Protein AF-A0AAW2HQN9-F1 (afdb_monomer_lite)

Foldseek 3Di:
DDDDDPLPVVVVVPPDDDDDDDDDDDDDDDDDDDDDDDDDDDDDDDDDDDDDDDDDPDPPDPPPDPPPPDDPPPPDLVVLVVLQPQDADPQVVLLVVLVVLLVCVLVVNLVQLLDLVNLLVLLSLLSHLNHDLSSLLSSLVSLCSVVSHPDDDPVSVVSSLVSCLVSLVLLSLLSSLQSLQQDPVPPPDPDDDDDDLPDRDGHQLVPRDPSSLSSLLSSLVSLLVSVVVDVSSLVSNLVSCVSNVCLVVLLSQCVCCPPRVSSNLSSLSSLLCCLVPPVVSLVSSCSSQVPNADPVGDRCLLCQCQPPDPSSVLSSLSNVLSSCVSPVVCLQVCCVPCVVSLVVQCPDPDPSSVVSSVSSNVSSVVSVVVPD

Secondary structure (DSSP, 8-state):
------GGGSGGGGS--------------------------------------------TTS-SS-----------HHHHHHTT------HHHHHHHHHHHHHHHHTT--HHHH-HHHHHHHHGGGG-TTS-HHHHHHHHHHHHGGGTSS---HHHHHHHHHHHHHTTHHHHHHHHHHHHTB-GGGGG--S-----TT---BPPGGG--HHHHHHHHHHHHHHHHHHHH-HHHHHHHHHHHHHTT-HHHHHHHHGGGGT-HHHHHHHHHHHHHHHHH-GGGHHHHHHHHHT-B-TT--BHHHHHHT-SSHHHHHHHHHHHHHHHHH-TTHHHHHHHHHHHHHHHHTT-S-HHHHHHHHHHHHHHHHHHHS--

Radius of gyration: 26.68 Å; chains: 1; bounding box: 64×63×99 Å

Organism: NCBI:txid328185

Structure (mmCIF, N/CA/C/O backbone):
data_AF-A0AAW2HQN9-F1
#
_entry.id   AF-A0AAW2HQN9-F1
#
loop_
_atom_site.group_PDB
_atom_site.id
_atom_site.type_symbol
_atom_site.label_atom_id
_atom_site.label_alt_id
_atom_site.label_comp_id
_atom_site.label_asym_id
_atom_site.label_entity_id
_atom_site.label_seq_id
_atom_site.pdbx_PDB_ins_code
_atom_site.Cartn_x
_atom_site.Cartn_y
_atom_site.Cartn_z
_atom_site.occupancy
_atom_site.B_iso_or_equiv
_atom_site.auth_seq_id
_atom_site.auth_comp_id
_atom_site.auth_asym_id
_atom_site.auth_atom_id
_atom_site.pdbx_PDB_model_num
ATOM 1 N N . MET A 1 1 ? 6.309 -18.865 14.197 1.00 28.38 1 MET A N 1
ATOM 2 C CA . MET A 1 1 ? 5.553 -20.053 13.752 1.00 28.38 1 MET A CA 1
ATOM 3 C C . MET A 1 1 ? 5.051 -19.775 12.354 1.00 28.38 1 MET A C 1
ATOM 5 O O . MET A 1 1 ? 4.471 -18.718 12.125 1.00 28.38 1 MET A O 1
ATOM 9 N N . ASP A 1 2 ? 5.421 -20.677 11.457 1.00 35.09 2 ASP A N 1
ATOM 10 C CA . ASP A 1 2 ? 5.503 -20.537 10.004 1.00 35.09 2 ASP A CA 1
ATOM 11 C C . ASP A 1 2 ? 4.223 -20.033 9.334 1.00 35.09 2 ASP A C 1
ATOM 13 O O . ASP A 1 2 ? 3.119 -20.453 9.681 1.00 35.09 2 ASP A O 1
ATOM 17 N N . ARG A 1 3 ? 4.367 -19.150 8.338 1.00 28.20 3 ARG A N 1
ATOM 18 C CA . ARG A 1 3 ? 3.277 -18.805 7.419 1.00 28.20 3 ARG A CA 1
ATOM 19 C C . ARG A 1 3 ? 3.771 -18.840 5.981 1.00 28.20 3 ARG A C 1
ATOM 21 O O . ARG A 1 3 ? 4.412 -17.909 5.506 1.00 28.20 3 ARG A O 1
ATOM 28 N N . ASN A 1 4 ? 3.412 -19.938 5.322 1.00 25.36 4 ASN A N 1
ATOM 29 C CA . ASN A 1 4 ? 3.321 -20.054 3.876 1.00 25.36 4 ASN A CA 1
ATOM 30 C C . ASN A 1 4 ? 2.548 -18.852 3.319 1.00 25.36 4 ASN A C 1
ATOM 32 O O . ASN A 1 4 ? 1.383 -18.641 3.666 1.00 25.36 4 ASN A O 1
ATOM 36 N N . PHE A 1 5 ? 3.211 -18.071 2.470 1.00 32.66 5 PHE A N 1
ATOM 37 C CA . PHE A 1 5 ? 2.547 -17.153 1.559 1.00 32.66 5 PHE A CA 1
ATOM 38 C C . PHE A 1 5 ? 1.750 -17.993 0.559 1.00 32.66 5 PHE A C 1
ATOM 40 O O . PHE A 1 5 ? 2.305 -18.842 -0.135 1.00 32.66 5 PHE A O 1
ATOM 47 N N . ASP A 1 6 ? 0.438 -17.787 0.528 1.00 31.77 6 ASP A N 1
ATOM 48 C CA . ASP A 1 6 ? -0.462 -18.427 -0.423 1.00 31.77 6 ASP A CA 1
ATOM 49 C C . ASP A 1 6 ? -0.206 -17.845 -1.828 1.00 31.77 6 ASP A C 1
ATOM 51 O O . ASP A 1 6 ? -0.710 -16.781 -2.194 1.00 31.77 6 ASP A O 1
ATOM 55 N N . LEU A 1 7 ? 0.678 -18.513 -2.576 1.00 33.34 7 LEU A N 1
ATOM 56 C CA . LEU A 1 7 ? 1.149 -18.160 -3.923 1.00 33.34 7 LEU A CA 1
ATOM 57 C C . LEU A 1 7 ? 0.095 -18.397 -5.024 1.00 33.34 7 LEU A C 1
ATOM 59 O O . LEU A 1 7 ? 0.340 -18.082 -6.189 1.00 33.34 7 LEU A O 1
ATOM 63 N N . ASP A 1 8 ? -1.088 -18.921 -4.695 1.00 30.66 8 ASP A N 1
ATOM 64 C CA . ASP A 1 8 ? -2.046 -19.390 -5.707 1.00 30.66 8 ASP A CA 1
ATOM 65 C C . ASP A 1 8 ? -2.990 -18.290 -6.240 1.00 30.66 8 ASP A C 1
ATOM 67 O O . ASP A 1 8 ? -3.694 -18.470 -7.235 1.00 30.66 8 ASP A O 1
ATOM 71 N N . ALA A 1 9 ? -2.957 -17.089 -5.648 1.00 32.94 9 ALA A N 1
ATOM 72 C CA . ALA A 1 9 ? -3.734 -15.941 -6.126 1.00 32.94 9 ALA A CA 1
ATOM 73 C C . ALA A 1 9 ? -3.118 -15.249 -7.363 1.00 32.94 9 ALA A C 1
ATOM 75 O O . ALA A 1 9 ? -3.845 -14.619 -8.130 1.00 32.94 9 ALA A O 1
ATOM 76 N N . GLY A 1 10 ? -1.807 -15.396 -7.601 1.00 30.22 10 GLY A N 1
ATOM 77 C CA . GLY A 1 10 ? -1.112 -14.778 -8.742 1.00 30.22 10 GLY A CA 1
ATOM 78 C C . GLY A 1 10 ? -1.372 -15.470 -10.086 1.00 30.22 10 GLY A C 1
ATOM 79 O O . GLY A 1 10 ? -1.339 -14.831 -11.136 1.00 30.22 10 GLY A O 1
ATOM 80 N N . LYS A 1 11 ? -1.714 -16.766 -10.080 1.00 30.41 11 LYS A N 1
ATOM 81 C CA . LYS A 1 11 ? -1.909 -17.548 -11.315 1.00 30.41 11 LYS A CA 1
ATOM 82 C C . LYS A 1 11 ? -3.218 -17.262 -12.050 1.00 30.41 11 LYS A C 1
ATOM 84 O O . LYS A 1 11 ? -3.302 -17.512 -13.249 1.00 30.41 11 LYS A O 1
ATOM 89 N N . LYS A 1 12 ? -4.236 -16.708 -11.382 1.00 32.81 12 LYS A N 1
ATOM 90 C CA . LYS A 1 12 ? -5.527 -16.394 -12.026 1.00 32.81 12 LYS A CA 1
ATOM 91 C C . LYS A 1 12 ? -5.538 -15.073 -12.799 1.00 32.81 12 LYS A C 1
ATOM 93 O O . LYS A 1 12 ? -6.455 -14.861 -13.585 1.00 32.81 12 LYS A O 1
ATOM 98 N N . MET A 1 13 ? -4.511 -14.233 -12.647 1.00 37.78 13 MET A N 1
ATOM 99 C CA . MET A 1 13 ? -4.426 -12.926 -13.311 1.00 37.78 13 MET A CA 1
ATOM 100 C C . MET A 1 13 ? -3.957 -13.002 -14.780 1.00 37.78 13 MET A C 1
ATOM 102 O O . MET A 1 13 ? -4.117 -12.038 -15.516 1.00 37.78 13 MET A O 1
ATOM 106 N N . TYR A 1 14 ? -3.455 -14.156 -15.242 1.00 39.25 14 TYR A N 1
ATOM 107 C CA . TYR A 1 14 ? -2.853 -14.317 -16.579 1.00 39.25 14 TYR A CA 1
ATOM 108 C C . TYR A 1 14 ? -3.710 -15.093 -17.598 1.00 39.25 14 TYR A C 1
ATOM 110 O O . TYR A 1 14 ? -3.217 -15.483 -18.652 1.00 39.25 14 TYR A O 1
ATOM 118 N N . SER A 1 15 ? -5.004 -15.303 -17.329 1.00 29.31 15 SER A N 1
ATOM 119 C CA . SER A 1 15 ? -5.910 -16.019 -18.253 1.00 29.31 15 SER A CA 1
ATOM 120 C C . SER A 1 15 ? -6.843 -15.111 -19.070 1.00 29.31 15 SER A C 1
ATOM 122 O O . SER A 1 15 ? -7.805 -15.590 -19.663 1.00 29.31 15 SER A O 1
ATOM 124 N N . SER A 1 16 ? -6.590 -13.798 -19.116 1.00 30.45 16 SER A N 1
ATOM 125 C CA . SER A 1 16 ? -7.523 -12.823 -19.711 1.00 30.45 16 SER A CA 1
ATOM 126 C C . SER A 1 16 ? -6.842 -11.773 -20.596 1.00 30.45 16 SER A C 1
ATOM 128 O O . SER A 1 16 ? -7.129 -10.586 -20.493 1.00 30.45 16 SER A O 1
ATOM 130 N N . LEU A 1 17 ? -5.956 -12.215 -21.489 1.00 32.09 17 LEU A N 1
ATOM 131 C CA . LEU A 1 17 ? -5.540 -11.436 -22.661 1.00 32.09 17 LEU A CA 1
ATOM 132 C C . LEU A 1 17 ? -6.339 -11.934 -23.881 1.00 32.09 17 LEU A C 1
ATOM 134 O O . LEU A 1 17 ? -6.329 -13.141 -24.138 1.00 32.09 17 LEU A O 1
ATOM 138 N N . PRO A 1 18 ? -7.059 -11.070 -24.621 1.00 30.38 18 PRO A N 1
ATOM 139 C CA . PRO A 1 18 ? -7.797 -11.496 -25.803 1.00 30.38 18 PRO A CA 1
ATOM 140 C C . PRO A 1 18 ? -6.839 -11.809 -26.960 1.00 30.38 18 PRO A C 1
ATOM 142 O O . PRO A 1 18 ? -6.084 -10.955 -27.420 1.00 30.38 18 PRO A O 1
ATOM 145 N N . ALA A 1 19 ? -6.898 -13.052 -27.438 1.00 35.72 19 ALA A N 1
ATOM 146 C CA . ALA A 1 19 ? -6.311 -13.475 -28.700 1.00 35.72 19 ALA A CA 1
ATOM 147 C C . ALA A 1 19 ? -7.263 -13.099 -29.845 1.00 35.72 19 ALA A C 1
ATOM 149 O O . ALA A 1 19 ? -8.145 -13.871 -30.206 1.00 35.72 19 ALA A O 1
ATOM 150 N N . GLU A 1 20 ? -7.080 -11.918 -30.424 1.00 29.45 20 GLU A N 1
ATOM 151 C CA . GLU A 1 20 ? -7.658 -11.577 -31.722 1.00 29.45 20 GLU A CA 1
ATOM 152 C C . GLU A 1 20 ? -6.585 -10.901 -32.564 1.00 29.45 20 GLU A C 1
ATOM 154 O O . GLU A 1 20 ? -6.286 -9.733 -32.360 1.00 29.45 20 GLU A O 1
ATOM 159 N N . LEU A 1 21 ? -5.987 -11.664 -33.482 1.00 30.09 21 LEU A N 1
ATOM 160 C CA . LEU A 1 21 ? -5.491 -11.208 -34.785 1.00 30.09 21 LEU A CA 1
ATOM 161 C C . LEU A 1 21 ? -5.076 -12.448 -35.598 1.00 30.09 21 LEU A C 1
ATOM 163 O O . LEU A 1 21 ? -3.903 -12.697 -35.858 1.00 30.09 21 LEU A O 1
ATOM 167 N N . GLU A 1 22 ? -6.066 -13.235 -36.023 1.00 27.89 22 GLU A N 1
ATOM 168 C CA . GLU A 1 22 ? -5.900 -14.169 -37.138 1.00 27.89 22 GLU A CA 1
ATOM 169 C C . GLU A 1 22 ? -6.914 -13.864 -38.246 1.00 27.89 22 GLU A C 1
ATOM 171 O O . GLU A 1 22 ? -8.125 -13.979 -38.073 1.00 27.89 22 GLU A O 1
ATOM 176 N N . GLY A 1 23 ? -6.374 -13.528 -39.422 1.00 25.97 23 GLY A N 1
ATOM 177 C CA . GLY A 1 23 ? -7.015 -13.772 -40.711 1.00 25.97 23 GLY A CA 1
ATOM 178 C C . GLY A 1 23 ? -7.507 -12.542 -41.477 1.00 25.97 23 GLY A C 1
ATOM 179 O O . GLY A 1 23 ? -8.622 -12.077 -41.262 1.00 25.97 23 GLY A O 1
ATOM 180 N N . LYS A 1 24 ? -6.776 -12.164 -42.539 1.00 28.17 24 LYS A N 1
ATOM 181 C CA . LYS A 1 24 ? -7.221 -12.465 -43.918 1.00 28.17 24 LYS A CA 1
ATOM 182 C C . LYS A 1 24 ? -6.177 -12.148 -45.001 1.00 28.17 24 LYS A C 1
ATOM 184 O O . LYS A 1 24 ? -5.610 -11.068 -45.073 1.00 28.17 24 LYS A O 1
ATOM 189 N N . HIS A 1 25 ? -6.012 -13.162 -45.848 1.00 26.25 25 HIS A N 1
ATOM 190 C CA . HIS A 1 25 ? -5.397 -13.245 -47.173 1.00 26.25 25 HIS A CA 1
ATOM 191 C C . HIS A 1 25 ? -5.373 -11.993 -48.062 1.00 26.25 25 HIS A C 1
ATOM 193 O O . HIS A 1 25 ? -6.409 -11.378 -48.280 1.00 26.25 25 HIS A O 1
ATOM 199 N N . LEU A 1 26 ? -4.234 -11.827 -48.747 1.00 28.16 26 LEU A N 1
ATOM 200 C CA . LEU A 1 26 ? -4.018 -11.732 -50.209 1.00 28.16 26 LEU A CA 1
ATOM 201 C C . LEU A 1 26 ? -2.528 -12.125 -50.397 1.00 28.16 26 LEU A C 1
ATOM 203 O O . LEU A 1 26 ? -1.689 -11.632 -49.661 1.00 28.16 26 LEU A O 1
ATOM 207 N N . GLY A 1 27 ? -2.067 -13.078 -51.205 1.00 25.19 27 GLY A N 1
ATOM 208 C CA . GLY A 1 27 ? -2.573 -13.600 -52.459 1.00 25.19 27 GLY A CA 1
ATOM 209 C C . GLY A 1 27 ? -1.702 -13.078 -53.600 1.00 25.19 27 GLY A C 1
ATOM 210 O O . GLY A 1 27 ? -2.191 -12.250 -54.344 1.00 25.19 27 GLY A O 1
ATOM 211 N N . GLU A 1 28 ? -0.453 -13.542 -53.758 1.00 26.77 28 GLU A N 1
ATOM 212 C CA . GLU A 1 28 ? 0.265 -13.390 -55.033 1.00 26.77 28 GLU A CA 1
ATOM 213 C C . GLU A 1 28 ? 1.382 -14.429 -55.224 1.00 26.77 28 GLU A C 1
ATOM 215 O O . GLU A 1 28 ? 2.244 -14.652 -54.377 1.00 26.77 28 GLU A O 1
ATOM 220 N N . LYS A 1 29 ? 1.295 -15.111 -56.369 1.00 27.89 29 LYS A N 1
ATOM 221 C CA . LYS A 1 29 ? 2.264 -16.060 -56.916 1.00 27.89 29 LYS A CA 1
ATOM 222 C C . LYS A 1 29 ? 3.421 -15.277 -57.537 1.00 27.89 29 LYS A C 1
ATOM 224 O O . LYS A 1 29 ? 3.152 -14.293 -58.212 1.00 27.89 29 LYS A O 1
ATOM 229 N N . ASN A 1 30 ? 4.649 -15.796 -57.462 1.00 27.34 30 ASN A N 1
ATOM 230 C CA . ASN A 1 30 ? 5.477 -15.993 -58.657 1.00 27.34 30 ASN A CA 1
ATOM 231 C C . ASN A 1 30 ? 6.700 -16.883 -58.392 1.00 27.34 30 ASN A C 1
ATOM 233 O O . ASN A 1 30 ? 7.423 -16.731 -57.413 1.00 27.34 30 ASN A O 1
ATOM 237 N N . ASN A 1 31 ? 6.890 -17.817 -59.323 1.00 26.47 31 ASN A N 1
ATOM 238 C CA . ASN A 1 31 ? 8.025 -18.719 -59.467 1.00 26.47 31 ASN A CA 1
ATOM 239 C C . ASN A 1 31 ? 9.307 -17.963 -59.842 1.00 26.47 31 ASN A C 1
ATOM 241 O O . ASN A 1 31 ? 9.271 -17.128 -60.742 1.00 26.47 31 ASN A O 1
ATOM 245 N N . SER A 1 32 ? 10.453 -18.423 -59.341 1.00 28.97 32 SER A N 1
ATOM 246 C CA . SER A 1 32 ? 11.623 -18.688 -60.189 1.00 28.97 32 SER A CA 1
ATOM 247 C C . SER A 1 32 ? 12.605 -19.637 -59.494 1.00 28.97 32 SER A C 1
ATOM 249 O O . SER A 1 32 ? 12.680 -19.731 -58.274 1.00 28.97 32 SER A O 1
ATOM 251 N N . SER A 1 33 ? 13.270 -20.426 -60.329 1.00 25.28 33 SER A N 1
ATOM 252 C CA . SER A 1 33 ? 14.029 -21.640 -60.037 1.00 25.28 33 SER A CA 1
ATOM 253 C C . SER A 1 33 ? 15.544 -21.393 -60.123 1.00 25.28 33 SER A C 1
ATOM 255 O O . SER A 1 33 ? 15.962 -20.395 -60.707 1.00 25.28 33 SER A O 1
ATOM 257 N N . CYS A 1 34 ? 16.313 -22.409 -59.693 1.00 25.31 34 CYS A N 1
ATOM 258 C CA . CYS A 1 34 ? 17.733 -22.706 -59.982 1.00 25.31 34 CYS A CA 1
ATOM 259 C C . CYS A 1 34 ? 18.761 -22.009 -59.063 1.00 25.31 34 CYS A C 1
ATOM 261 O O . CYS A 1 34 ? 18.627 -20.836 -58.761 1.00 25.31 34 CYS A O 1
ATOM 263 N N . ASN A 1 35 ? 19.866 -22.615 -58.617 1.00 25.59 35 ASN A N 1
ATOM 264 C CA . ASN A 1 35 ? 20.449 -23.940 -58.832 1.00 25.59 35 ASN A CA 1
ATOM 265 C C . ASN A 1 35 ? 21.519 -24.205 -57.755 1.00 25.59 35 ASN A C 1
ATOM 267 O O . ASN A 1 35 ? 22.073 -23.294 -57.146 1.00 25.59 35 ASN A O 1
ATOM 271 N N . SER A 1 36 ? 21.809 -25.487 -57.575 1.00 25.48 36 SER A N 1
ATOM 272 C CA . SER A 1 36 ? 22.822 -26.102 -56.720 1.00 25.48 36 SER A CA 1
ATOM 273 C C . SER A 1 36 ? 24.267 -25.731 -57.080 1.00 25.48 36 SER A C 1
ATOM 275 O O . SER A 1 36 ? 24.590 -25.627 -58.258 1.00 25.48 36 SER A O 1
ATOM 277 N N . SER A 1 37 ? 25.171 -25.764 -56.092 1.00 28.09 37 SER A N 1
ATOM 278 C CA . SER A 1 37 ? 26.479 -26.426 -56.254 1.00 28.09 37 SER A CA 1
ATOM 279 C C . SER A 1 37 ? 27.195 -26.647 -54.921 1.00 28.09 37 SER A C 1
ATOM 281 O O . SER A 1 37 ? 27.343 -25.738 -54.109 1.00 28.09 37 SER A O 1
ATOM 283 N N . ALA A 1 38 ? 27.651 -27.885 -54.740 1.00 26.20 38 ALA A N 1
ATOM 284 C CA . ALA A 1 38 ? 28.473 -28.374 -53.648 1.00 26.20 38 ALA A CA 1
ATOM 285 C C . ALA A 1 38 ? 29.952 -27.966 -53.793 1.00 26.20 38 ALA A C 1
ATOM 287 O O . ALA A 1 38 ? 30.464 -27.851 -54.904 1.00 26.20 38 ALA A O 1
ATOM 288 N N . GLY A 1 39 ? 30.657 -27.866 -52.663 1.00 25.73 39 GLY A N 1
ATOM 289 C CA . GLY A 1 39 ? 32.113 -27.734 -52.594 1.00 25.73 39 GLY A CA 1
ATOM 290 C C . GLY A 1 39 ? 32.623 -28.115 -51.204 1.00 25.73 39 GLY A C 1
ATOM 291 O O . GLY A 1 39 ? 32.438 -27.386 -50.238 1.00 25.73 39 GLY A O 1
ATOM 292 N N . ARG A 1 40 ? 33.215 -29.305 -51.108 1.00 23.48 40 ARG A N 1
ATOM 293 C CA . ARG A 1 40 ? 33.855 -29.922 -49.933 1.00 23.48 40 ARG A CA 1
ATOM 294 C C . ARG A 1 40 ? 35.313 -29.432 -49.848 1.00 23.48 40 ARG A C 1
ATOM 296 O O . ARG A 1 40 ? 35.884 -29.229 -50.913 1.00 23.48 40 ARG A O 1
ATOM 303 N N . VAL A 1 41 ? 35.911 -29.347 -48.644 1.00 26.84 41 VAL A N 1
ATOM 304 C CA . VAL A 1 41 ? 37.277 -29.831 -48.265 1.00 26.84 41 VAL A CA 1
ATOM 305 C C . VAL A 1 41 ? 37.818 -29.166 -46.965 1.00 26.84 41 VAL A C 1
ATOM 307 O O . VAL A 1 41 ? 38.108 -27.981 -46.918 1.00 26.84 41 VAL A O 1
ATOM 310 N N . THR A 1 42 ? 37.906 -30.008 -45.921 1.00 26.50 42 THR A N 1
ATOM 311 C CA . THR A 1 42 ? 38.922 -30.235 -44.851 1.00 26.50 42 THR A CA 1
ATOM 312 C C . THR A 1 42 ? 39.589 -29.147 -43.975 1.00 26.50 42 THR A C 1
ATOM 314 O O . THR A 1 42 ? 40.256 -28.251 -44.469 1.00 26.50 42 THR A O 1
ATOM 317 N N . ASN A 1 43 ? 39.605 -29.482 -42.666 1.00 23.58 43 ASN A N 1
ATOM 318 C CA . ASN A 1 43 ? 40.663 -29.394 -41.628 1.00 23.58 43 ASN A CA 1
ATOM 319 C C . ASN A 1 43 ? 41.322 -28.048 -41.259 1.00 23.58 43 ASN A C 1
ATOM 321 O O . ASN A 1 43 ? 42.158 -27.547 -41.994 1.00 23.58 43 ASN A O 1
ATOM 325 N N . ALA A 1 44 ? 41.156 -27.621 -39.997 1.00 24.16 44 ALA A N 1
ATOM 326 C CA . ALA A 1 44 ? 42.146 -27.763 -38.908 1.00 24.16 44 ALA A CA 1
ATOM 327 C C . ALA A 1 44 ? 41.882 -26.758 -37.763 1.00 24.16 44 ALA A C 1
ATOM 329 O O . ALA A 1 44 ? 41.359 -25.668 -37.958 1.00 24.16 44 ALA A O 1
ATOM 330 N N . ARG A 1 45 ? 42.258 -27.168 -36.547 1.00 25.33 45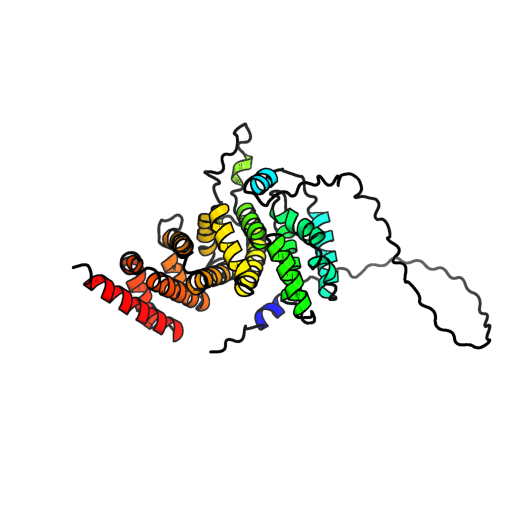 ARG A N 1
ATOM 331 C CA . ARG A 1 45 ? 42.175 -26.436 -35.272 1.00 25.33 45 ARG A CA 1
ATOM 332 C C . ARG A 1 45 ? 42.851 -25.055 -35.324 1.00 25.33 45 ARG A C 1
ATOM 334 O O . ARG A 1 45 ? 43.993 -24.974 -35.765 1.00 25.33 45 ARG A O 1
ATOM 341 N N . SER A 1 46 ? 42.241 -24.043 -34.701 1.00 25.16 46 SER A N 1
ATOM 342 C CA . SER A 1 46 ? 42.915 -23.127 -33.760 1.00 25.16 46 SER A CA 1
ATOM 343 C C . SER A 1 46 ? 41.913 -22.227 -33.039 1.00 25.16 46 SER A C 1
ATOM 345 O O . SER A 1 46 ? 40.946 -21.744 -33.617 1.00 25.16 46 SER A O 1
ATOM 347 N N . ALA A 1 47 ? 42.161 -22.041 -31.747 1.00 28.34 47 ALA A N 1
ATOM 348 C CA . ALA A 1 47 ? 41.424 -21.168 -30.854 1.00 28.34 47 ALA A CA 1
ATOM 349 C C . ALA A 1 47 ? 41.660 -19.697 -31.208 1.00 28.34 47 ALA A C 1
ATOM 351 O O . ALA A 1 47 ? 42.810 -19.271 -31.250 1.00 28.34 47 ALA A O 1
ATOM 352 N N . THR A 1 48 ? 40.603 -18.899 -31.371 1.00 25.36 48 THR A N 1
ATOM 353 C CA . THR A 1 48 ? 40.660 -17.449 -31.134 1.00 25.36 48 THR A CA 1
ATOM 354 C C . THR A 1 48 ? 39.259 -16.905 -30.836 1.00 25.36 48 THR A C 1
ATOM 356 O O . THR A 1 48 ? 38.339 -17.0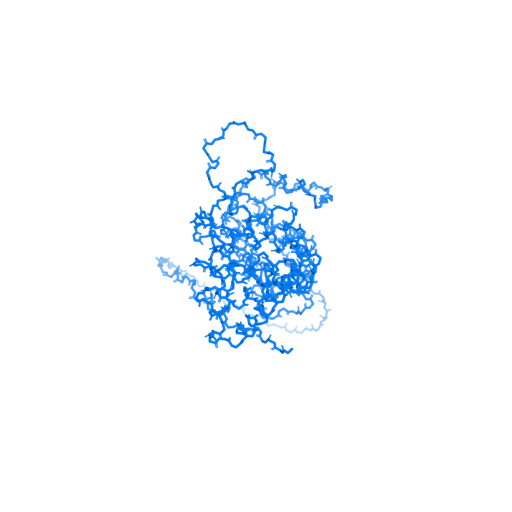37 -31.633 1.00 25.36 48 THR A O 1
ATOM 359 N N . ARG A 1 49 ? 39.131 -16.331 -29.636 1.00 27.23 49 ARG A N 1
ATOM 360 C CA . ARG A 1 49 ? 38.269 -15.214 -29.219 1.00 27.23 49 ARG A CA 1
ATOM 361 C C . ARG A 1 49 ? 37.452 -14.565 -30.362 1.00 27.23 49 ARG A C 1
ATOM 363 O O . ARG A 1 49 ? 38.021 -13.837 -31.167 1.00 27.23 49 ARG A O 1
ATOM 370 N N . CYS A 1 50 ? 36.130 -14.755 -30.361 1.00 23.59 50 CYS A N 1
ATOM 371 C CA . CYS A 1 50 ? 35.192 -13.973 -31.174 1.00 23.59 50 CYS A CA 1
ATOM 372 C C . CYS A 1 50 ? 34.330 -13.086 -30.272 1.00 23.59 50 CYS A C 1
ATOM 374 O O . CYS A 1 50 ? 33.447 -13.549 -29.556 1.00 23.59 50 CYS A O 1
ATOM 376 N N . THR A 1 51 ? 34.640 -11.797 -30.325 1.00 26.08 51 THR A N 1
ATOM 377 C CA . THR A 1 51 ? 33.777 -10.666 -29.992 1.00 26.08 51 THR A CA 1
ATOM 378 C C . THR A 1 51 ? 32.538 -10.692 -30.887 1.00 26.08 51 THR A C 1
ATOM 380 O O . THR A 1 51 ? 32.676 -10.630 -32.108 1.00 26.08 51 THR A O 1
ATOM 383 N N . VAL A 1 52 ? 31.343 -10.772 -30.301 1.00 26.73 52 VAL A N 1
ATOM 384 C CA . VAL A 1 52 ? 30.094 -10.503 -31.024 1.00 26.73 52 VAL A CA 1
ATOM 385 C C . VAL A 1 52 ? 29.773 -9.027 -30.836 1.00 26.73 52 VAL A C 1
ATOM 387 O O . VAL A 1 52 ? 29.437 -8.583 -29.741 1.00 26.73 52 VAL A O 1
ATOM 390 N N . SER A 1 53 ? 29.952 -8.274 -31.917 1.00 23.52 53 SER A N 1
ATOM 391 C CA . SER A 1 53 ? 29.475 -6.907 -32.075 1.00 23.52 53 SER A CA 1
ATOM 392 C C . SER A 1 53 ? 27.949 -6.901 -31.998 1.00 23.52 53 SER A C 1
ATOM 394 O O . SER A 1 53 ? 27.288 -7.521 -32.827 1.00 23.52 53 SER A O 1
ATOM 396 N N . CYS A 1 54 ? 27.393 -6.209 -31.006 1.00 24.61 54 CYS A N 1
ATOM 397 C CA . CYS A 1 54 ? 25.983 -5.844 -31.006 1.00 24.61 54 CYS A CA 1
ATOM 398 C C . CYS A 1 54 ? 25.848 -4.588 -31.875 1.00 24.61 54 CYS A C 1
ATOM 400 O O . CYS A 1 54 ? 26.256 -3.499 -31.473 1.00 24.61 54 CYS A O 1
ATOM 402 N N . GLU A 1 55 ? 25.375 -4.761 -33.108 1.00 23.61 55 GLU A N 1
ATOM 403 C CA . GLU A 1 55 ? 25.007 -3.654 -33.986 1.00 23.61 55 GLU A CA 1
ATOM 404 C C . GLU A 1 55 ? 23.762 -2.968 -33.418 1.00 23.61 55 GLU A C 1
ATOM 406 O O . GLU A 1 55 ? 22.644 -3.480 -33.481 1.00 23.61 55 GLU A O 1
ATOM 411 N N . THR A 1 56 ? 23.963 -1.781 -32.857 1.00 27.42 56 THR A N 1
ATOM 412 C CA . THR A 1 56 ? 22.904 -0.833 -32.535 1.00 27.42 56 THR A CA 1
ATOM 413 C C . THR A 1 56 ? 22.224 -0.386 -33.828 1.00 27.42 56 THR A C 1
ATOM 415 O O . THR A 1 56 ? 22.735 0.453 -34.569 1.00 27.42 56 THR A O 1
ATOM 418 N N . ARG A 1 57 ? 21.035 -0.931 -34.110 1.00 25.95 57 ARG A N 1
ATOM 419 C CA . ARG A 1 57 ? 20.097 -0.292 -35.039 1.00 25.95 57 ARG A CA 1
ATOM 420 C C . ARG A 1 57 ? 19.522 0.944 -34.362 1.00 25.95 57 ARG A C 1
ATOM 422 O O . ARG A 1 57 ? 18.637 0.862 -33.519 1.00 25.95 57 ARG A O 1
ATOM 429 N N . THR A 1 58 ? 20.068 2.080 -34.761 1.00 26.34 58 THR A N 1
ATOM 430 C CA . THR A 1 58 ? 19.588 3.432 -34.512 1.00 26.34 58 THR A CA 1
ATOM 431 C C . THR A 1 58 ? 18.117 3.560 -34.914 1.00 26.34 58 THR A C 1
ATOM 433 O O . THR A 1 58 ? 17.781 3.620 -36.094 1.00 26.34 58 THR A O 1
ATOM 436 N N . THR A 1 59 ? 17.224 3.637 -33.929 1.00 30.23 59 THR A N 1
ATOM 437 C CA . THR A 1 59 ? 15.925 4.296 -34.084 1.00 30.23 59 THR A CA 1
ATOM 438 C C . THR A 1 59 ? 16.173 5.800 -34.021 1.00 30.23 59 THR A C 1
ATOM 440 O O . THR A 1 59 ? 16.139 6.414 -32.957 1.00 30.23 59 THR A O 1
ATOM 443 N N . SER A 1 60 ? 16.506 6.384 -35.170 1.00 31.56 60 SER A N 1
ATOM 444 C CA . SER A 1 60 ? 16.619 7.828 -35.356 1.00 31.56 60 SER A CA 1
ATOM 445 C C . SER A 1 60 ? 15.241 8.472 -35.171 1.00 31.56 60 SER A C 1
ATOM 447 O O . SER A 1 60 ? 14.420 8.444 -36.088 1.00 31.56 60 SER A O 1
ATOM 449 N N . GLY A 1 61 ? 14.983 9.000 -33.974 1.00 29.30 61 GLY A N 1
ATOM 450 C CA . GLY A 1 61 ? 13.726 9.677 -33.636 1.00 29.30 61 GLY A CA 1
ATOM 451 C C . GLY A 1 61 ? 13.656 10.318 -32.244 1.00 29.30 61 GLY A C 1
ATOM 452 O O . GLY A 1 61 ? 12.808 11.173 -32.040 1.00 29.30 61 GLY A O 1
ATOM 453 N N . LEU A 1 62 ? 14.557 9.981 -31.309 1.00 35.72 62 LEU A N 1
ATOM 454 C CA . LEU A 1 62 ? 14.536 10.500 -29.924 1.00 35.72 62 LEU A CA 1
ATOM 455 C C . LEU A 1 62 ? 15.749 11.380 -29.545 1.00 35.72 62 LEU A C 1
ATOM 457 O O . LEU A 1 62 ? 15.863 11.833 -28.407 1.00 35.72 62 LEU A O 1
ATOM 461 N N . ASP A 1 63 ? 16.625 11.702 -30.500 1.00 30.12 63 ASP A N 1
ATOM 462 C CA . ASP A 1 63 ? 17.876 12.440 -30.255 1.00 30.12 63 ASP A CA 1
ATOM 463 C C . ASP A 1 63 ? 17.747 13.957 -30.461 1.00 30.12 63 ASP A C 1
ATOM 465 O O . ASP A 1 63 ? 18.501 14.574 -31.214 1.00 30.12 63 ASP A O 1
ATOM 469 N N . ALA A 1 64 ? 16.793 14.587 -29.776 1.00 32.06 64 ALA A N 1
ATOM 470 C CA . ALA A 1 64 ? 16.763 16.045 -29.666 1.00 32.06 64 ALA A CA 1
ATOM 471 C C . ALA A 1 64 ? 16.001 16.527 -28.422 1.00 32.06 64 ALA A C 1
ATOM 473 O O . ALA A 1 64 ? 15.027 17.256 -28.566 1.00 32.06 64 ALA A O 1
ATOM 474 N N . ASN A 1 65 ? 16.421 16.132 -27.208 1.00 29.31 65 ASN A N 1
ATOM 475 C CA . ASN A 1 65 ? 16.290 17.005 -26.017 1.00 29.31 65 ASN A CA 1
ATOM 476 C C . ASN A 1 65 ? 16.935 16.512 -24.710 1.00 29.31 65 ASN A C 1
ATOM 478 O O . ASN A 1 65 ? 16.807 17.176 -23.682 1.00 29.31 65 ASN A O 1
ATOM 482 N N . LEU A 1 66 ? 17.691 15.415 -24.706 1.00 38.50 66 LEU A N 1
ATOM 483 C CA . LEU A 1 66 ? 18.439 15.003 -23.515 1.00 38.50 66 LEU A CA 1
ATOM 484 C C . LEU A 1 66 ? 19.780 15.744 -23.430 1.00 38.50 66 LEU A C 1
ATOM 486 O O . LEU A 1 66 ? 20.852 15.168 -23.594 1.00 38.50 66 LEU A O 1
ATOM 490 N N . LYS A 1 67 ? 19.725 17.050 -23.143 1.00 26.69 67 LYS A N 1
ATOM 491 C CA . LYS A 1 67 ? 20.822 17.680 -22.404 1.00 26.69 67 LYS A CA 1
ATOM 492 C C . LYS A 1 67 ? 20.662 17.265 -20.949 1.00 26.69 67 LYS A C 1
ATOM 494 O O . LYS A 1 67 ? 19.757 17.728 -20.263 1.00 26.69 67 LYS A O 1
ATOM 499 N N . ALA A 1 68 ? 21.531 16.352 -20.530 1.00 34.47 68 ALA A N 1
ATOM 500 C CA . ALA A 1 68 ? 21.784 16.061 -19.134 1.00 34.47 68 ALA A CA 1
ATOM 501 C C . ALA A 1 68 ? 22.223 17.361 -18.450 1.00 34.47 68 ALA A C 1
ATOM 503 O O . ALA A 1 68 ? 23.333 17.841 -18.685 1.00 34.47 68 ALA A O 1
ATOM 504 N N . ASP A 1 69 ? 21.332 17.947 -17.654 1.00 27.31 69 ASP A N 1
ATOM 505 C CA . ASP A 1 69 ? 21.742 18.917 -16.652 1.00 27.31 69 ASP A CA 1
ATOM 506 C C . ASP A 1 69 ? 22.250 18.100 -15.466 1.00 27.31 69 ASP A C 1
ATOM 508 O O . ASP A 1 69 ? 21.488 17.466 -14.735 1.00 27.31 69 ASP A O 1
ATOM 512 N N . GLY A 1 70 ? 23.574 17.986 -15.397 1.00 30.77 70 GLY A N 1
ATOM 513 C CA . GLY A 1 70 ? 24.277 17.341 -14.306 1.00 30.77 70 GLY A CA 1
ATOM 514 C C . GLY A 1 70 ? 24.210 18.233 -13.080 1.00 30.77 70 GLY A C 1
ATOM 515 O O . GLY A 1 70 ? 25.129 19.003 -12.828 1.00 30.77 70 GLY A O 1
ATOM 516 N N . ASN A 1 71 ? 23.133 18.098 -12.321 1.00 28.06 71 ASN A N 1
ATOM 517 C CA . ASN A 1 71 ? 23.139 18.395 -10.903 1.00 28.06 71 ASN A CA 1
ATOM 518 C C . ASN A 1 71 ? 22.750 17.108 -10.185 1.00 28.06 71 ASN A C 1
ATOM 520 O O . ASN A 1 71 ? 21.759 16.472 -10.544 1.00 28.06 71 ASN A O 1
ATOM 524 N N . ASP A 1 72 ? 23.543 16.736 -9.182 1.00 31.88 72 ASP A N 1
ATOM 525 C CA . ASP A 1 72 ? 23.094 15.903 -8.069 1.00 31.88 72 ASP A CA 1
ATOM 526 C C . ASP A 1 72 ? 21.885 16.608 -7.449 1.00 31.88 72 ASP A C 1
ATOM 528 O O . ASP A 1 72 ? 22.005 17.410 -6.520 1.00 31.88 72 ASP A O 1
ATOM 532 N N . ASP A 1 73 ? 20.712 16.384 -8.034 1.00 36.53 73 ASP A N 1
ATOM 533 C CA . ASP A 1 73 ? 19.460 16.910 -7.532 1.00 36.53 73 ASP A CA 1
ATOM 534 C C . ASP A 1 73 ? 19.137 16.054 -6.312 1.00 36.53 73 ASP A C 1
ATOM 536 O O . ASP A 1 73 ? 18.496 15.002 -6.382 1.00 36.53 73 ASP A O 1
ATOM 540 N N . VAL A 1 74 ? 19.713 16.469 -5.180 1.00 34.94 74 VAL A N 1
ATOM 541 C CA . VAL A 1 74 ? 19.382 15.959 -3.857 1.00 34.94 74 VAL A CA 1
ATOM 542 C C . VAL A 1 74 ? 17.866 15.851 -3.817 1.00 34.94 74 VAL A C 1
ATOM 544 O O . VAL A 1 74 ? 17.158 16.804 -4.152 1.00 34.94 74 VAL A O 1
ATOM 547 N N . PHE A 1 75 ? 17.384 14.665 -3.459 1.00 44.53 75 PHE A N 1
ATOM 548 C CA . PHE A 1 75 ? 15.976 14.304 -3.384 1.00 44.53 75 PHE A CA 1
ATOM 549 C C . PHE A 1 75 ? 15.269 15.209 -2.357 1.00 44.53 75 PHE A C 1
ATOM 551 O O . PHE A 1 75 ? 15.098 14.860 -1.194 1.00 44.53 75 PHE A O 1
ATOM 558 N N . THR A 1 76 ? 14.945 16.433 -2.765 1.00 45.03 76 THR A N 1
ATOM 559 C CA . THR A 1 76 ? 14.415 17.503 -1.921 1.00 45.03 76 THR A CA 1
ATOM 560 C C . THR A 1 76 ? 12.938 17.696 -2.218 1.00 45.03 76 THR A C 1
ATOM 562 O O . THR A 1 76 ? 12.474 17.456 -3.327 1.00 45.03 76 THR A O 1
ATOM 565 N N . LEU A 1 77 ? 12.189 18.201 -1.238 1.00 42.69 77 LEU A N 1
ATOM 566 C CA . LEU A 1 77 ? 10.772 18.562 -1.375 1.00 42.69 77 LEU A CA 1
ATOM 567 C C . LEU A 1 77 ? 10.477 19.415 -2.633 1.00 42.69 77 LEU A C 1
ATOM 569 O O . LEU A 1 77 ? 9.389 19.366 -3.201 1.00 42.69 77 LEU A O 1
ATOM 573 N N . HIS A 1 78 ? 11.464 20.190 -3.092 1.00 44.69 78 HIS A N 1
ATOM 574 C CA . HIS A 1 78 ? 11.361 21.031 -4.278 1.00 44.69 78 HIS A CA 1
ATOM 575 C C . HIS A 1 78 ? 11.371 20.248 -5.600 1.00 44.69 78 HIS A C 1
ATOM 577 O O . HIS A 1 78 ? 10.738 20.712 -6.550 1.00 44.69 78 HIS A O 1
ATOM 583 N N . SER A 1 79 ? 11.991 19.063 -5.682 1.00 51.81 79 SER A N 1
ATOM 584 C CA . SER A 1 79 ? 11.949 18.228 -6.897 1.00 51.81 79 SER A CA 1
ATOM 585 C C . SER A 1 79 ? 10.541 17.675 -7.155 1.00 51.81 79 SER A C 1
ATOM 587 O O . SER A 1 79 ? 10.105 17.564 -8.300 1.00 51.81 79 SER A O 1
ATOM 589 N N . TRP A 1 80 ? 9.776 17.455 -6.086 1.00 52.84 80 TRP A N 1
ATOM 590 C CA . TRP A 1 80 ? 8.380 17.024 -6.125 1.00 52.84 80 TRP A CA 1
ATOM 591 C C . TRP A 1 80 ? 7.438 18.141 -6.579 1.00 52.84 80 TRP A C 1
ATOM 593 O O . TRP A 1 80 ? 6.517 17.897 -7.354 1.00 52.84 80 TRP A O 1
ATOM 603 N N . ASN A 1 81 ? 7.712 19.382 -6.168 1.00 44.31 81 ASN A N 1
ATOM 604 C CA . ASN A 1 81 ? 6.979 20.563 -6.634 1.00 44.31 81 ASN A CA 1
ATOM 605 C C . ASN A 1 81 ? 7.367 20.972 -8.065 1.00 44.31 81 ASN A C 1
ATOM 607 O O . ASN A 1 81 ? 6.530 21.465 -8.814 1.00 44.31 81 ASN A O 1
ATOM 611 N N . SER A 1 82 ? 8.613 20.728 -8.475 1.00 41.00 82 SER A N 1
ATOM 612 C CA . SER A 1 82 ? 9.099 21.019 -9.834 1.00 41.00 82 SER A CA 1
ATOM 613 C C . SER A 1 82 ? 8.640 19.975 -10.861 1.00 41.00 82 SER A C 1
ATOM 615 O O . SER A 1 82 ? 8.647 20.246 -12.063 1.00 41.00 82 SER A O 1
ATOM 617 N N . ALA A 1 83 ? 8.198 18.797 -10.407 1.00 45.34 83 ALA A N 1
ATOM 618 C CA . ALA A 1 83 ? 7.551 17.771 -11.225 1.00 45.34 83 ALA A CA 1
ATOM 619 C C . ALA A 1 83 ? 6.092 18.103 -11.592 1.00 45.34 83 ALA A C 1
ATOM 621 O O . ALA A 1 83 ? 5.554 17.507 -12.520 1.00 45.34 83 ALA A O 1
ATOM 622 N N . ALA A 1 84 ? 5.501 19.142 -10.984 1.00 45.41 84 ALA A N 1
ATOM 623 C CA . ALA A 1 84 ? 4.320 19.812 -11.534 1.00 45.41 84 ALA A CA 1
ATOM 624 C C . ALA A 1 84 ? 4.629 20.580 -12.840 1.00 45.41 84 ALA A C 1
ATOM 626 O O . ALA A 1 84 ? 3.773 21.291 -13.362 1.00 45.41 84 ALA A O 1
ATOM 627 N N . ASN A 1 85 ? 5.841 20.444 -13.397 1.00 49.06 85 ASN A N 1
ATOM 628 C CA . ASN A 1 85 ? 6.079 20.676 -14.812 1.00 49.06 85 ASN A CA 1
ATOM 629 C C . ASN A 1 85 ? 5.160 19.748 -15.611 1.00 49.06 85 ASN A C 1
ATOM 631 O O . ASN A 1 85 ? 5.457 18.568 -15.791 1.00 49.06 85 ASN A O 1
ATOM 635 N N . ILE A 1 86 ? 4.062 20.330 -16.095 1.00 55.78 86 ILE A N 1
ATOM 636 C CA . ILE A 1 86 ? 3.072 19.802 -17.039 1.00 55.78 86 ILE A CA 1
ATOM 637 C C . ILE A 1 86 ? 3.786 19.488 -18.364 1.00 55.78 86 ILE A C 1
ATOM 639 O O . ILE A 1 86 ? 3.568 20.126 -19.391 1.00 55.78 86 ILE A O 1
ATOM 643 N N . ARG A 1 87 ? 4.733 18.548 -18.350 1.00 66.62 87 ARG A N 1
ATOM 644 C CA . ARG A 1 87 ? 5.366 18.073 -19.570 1.00 66.62 87 ARG A CA 1
ATOM 645 C C . ARG A 1 87 ? 4.335 17.195 -20.266 1.00 66.62 87 ARG A C 1
ATOM 647 O O . ARG A 1 87 ? 3.806 16.277 -19.621 1.00 66.62 87 ARG A O 1
ATOM 654 N N . PRO A 1 88 ? 4.011 17.476 -21.537 1.00 78.00 88 PRO A N 1
ATOM 655 C CA . PRO A 1 88 ? 3.180 16.572 -22.308 1.00 78.00 88 PRO A CA 1
ATOM 656 C C . PRO A 1 88 ? 3.856 15.199 -22.325 1.00 78.00 88 PRO A C 1
ATOM 658 O O . PRO A 1 88 ? 5.078 15.100 -22.447 1.00 78.00 88 PRO A O 1
ATOM 661 N N . ILE A 1 89 ? 3.057 14.157 -22.116 1.00 87.31 89 ILE A N 1
ATOM 662 C CA . ILE A 1 89 ? 3.509 12.771 -22.114 1.00 87.31 89 ILE A CA 1
ATOM 663 C C . ILE A 1 89 ? 2.752 12.017 -23.198 1.00 87.31 89 ILE A C 1
ATOM 665 O O . ILE A 1 89 ? 1.521 12.036 -23.254 1.00 87.31 89 ILE A O 1
ATOM 669 N N . GLU A 1 90 ? 3.500 11.360 -24.074 1.00 93.00 90 GLU A N 1
ATOM 670 C CA . GLU A 1 90 ? 2.949 10.540 -25.148 1.00 93.00 90 GLU A CA 1
ATOM 671 C C . GLU A 1 90 ? 2.610 9.164 -24.574 1.00 93.00 90 GLU A C 1
ATOM 673 O O . GLU A 1 90 ? 3.416 8.236 -24.575 1.00 93.00 90 GLU A O 1
ATOM 678 N N . ASN A 1 91 ? 1.419 9.068 -23.977 1.00 94.19 91 ASN A N 1
ATOM 679 C CA . ASN A 1 91 ? 0.977 7.893 -23.223 1.00 94.19 91 ASN A CA 1
ATOM 680 C C . ASN A 1 91 ? 1.074 6.582 -24.020 1.00 94.19 91 ASN A C 1
ATOM 682 O O . ASN A 1 91 ? 1.360 5.542 -23.431 1.00 94.19 91 ASN A O 1
ATOM 686 N N . ASP A 1 92 ? 0.856 6.619 -25.332 1.00 95.56 92 ASP A N 1
ATOM 687 C CA . ASP A 1 92 ? 0.931 5.431 -26.186 1.00 95.56 92 ASP A CA 1
ATOM 688 C C . ASP A 1 92 ? 2.381 4.965 -26.383 1.00 95.56 92 ASP A C 1
ATOM 690 O O . ASP A 1 92 ? 2.666 3.772 -26.272 1.00 95.56 92 ASP A O 1
ATOM 694 N N . GLU A 1 93 ? 3.323 5.895 -26.576 1.00 94.75 93 GLU A N 1
ATOM 695 C CA . GLU A 1 93 ? 4.749 5.564 -26.677 1.00 94.75 93 GLU A CA 1
ATOM 696 C C . GLU A 1 93 ? 5.281 4.986 -25.367 1.00 94.75 93 GLU A C 1
ATOM 698 O O . GLU A 1 93 ? 6.000 3.986 -25.370 1.00 94.75 93 GLU A O 1
ATOM 703 N N . TRP A 1 94 ? 4.867 5.561 -24.234 1.00 96.19 94 TRP A N 1
ATOM 704 C CA . TRP A 1 94 ? 5.214 5.040 -22.914 1.00 96.19 94 TRP A CA 1
ATOM 705 C C . TRP A 1 94 ? 4.666 3.639 -22.681 1.00 96.19 94 TRP A C 1
ATOM 707 O O . TRP A 1 94 ? 5.376 2.791 -22.144 1.00 96.19 94 TRP A O 1
ATOM 717 N N . GLN A 1 95 ? 3.432 3.368 -23.101 1.00 95.88 95 GLN A N 1
ATOM 718 C CA . GLN A 1 95 ? 2.865 2.027 -22.995 1.00 95.88 95 GLN A CA 1
ATOM 719 C C . GLN A 1 95 ? 3.659 1.017 -23.825 1.00 95.88 95 GLN A C 1
ATOM 721 O O . GLN A 1 95 ? 4.030 -0.030 -23.299 1.00 95.88 95 GLN A O 1
ATOM 726 N N . VAL A 1 96 ? 3.978 1.339 -25.082 1.00 97.19 96 VAL A N 1
ATOM 727 C CA . VAL A 1 96 ? 4.787 0.466 -25.950 1.00 97.19 96 VAL A CA 1
ATOM 728 C C . VAL A 1 96 ? 6.180 0.246 -25.360 1.00 97.19 96 VAL A C 1
ATOM 730 O O . VAL A 1 96 ? 6.653 -0.889 -25.310 1.00 97.19 96 VAL A O 1
ATOM 733 N N . PHE A 1 97 ? 6.826 1.307 -24.873 1.00 96.06 97 PHE A N 1
ATOM 734 C CA . PHE A 1 97 ? 8.126 1.229 -24.212 1.00 96.06 97 PHE A CA 1
ATOM 735 C C . PHE A 1 97 ? 8.092 0.293 -22.994 1.00 96.06 97 PHE A C 1
ATOM 737 O O . PHE A 1 97 ? 8.927 -0.607 -22.889 1.00 96.06 97 PHE A O 1
ATOM 744 N N . LEU A 1 98 ? 7.117 0.462 -22.097 1.00 96.88 98 LEU A N 1
ATOM 745 C CA . LEU A 1 98 ? 6.993 -0.346 -20.881 1.00 96.88 98 LEU A CA 1
ATOM 746 C C . LEU A 1 98 ? 6.653 -1.806 -21.198 1.00 96.88 98 LEU A C 1
ATOM 748 O O . LEU A 1 98 ? 7.271 -2.703 -20.631 1.00 96.88 98 LEU A O 1
ATOM 752 N N . LEU A 1 99 ? 5.727 -2.059 -22.128 1.00 95.62 99 LEU A N 1
ATOM 753 C CA . LEU A 1 99 ? 5.366 -3.414 -22.563 1.00 95.62 99 LEU A CA 1
ATOM 754 C C . LEU A 1 99 ? 6.569 -4.175 -23.110 1.00 95.62 99 LEU A C 1
ATOM 756 O O . LEU A 1 99 ? 6.811 -5.307 -22.704 1.00 95.62 99 LEU A O 1
ATOM 760 N N . ARG A 1 100 ? 7.373 -3.530 -23.955 1.00 94.94 100 ARG A N 1
ATOM 761 C CA . ARG A 1 100 ? 8.560 -4.158 -24.537 1.00 94.94 100 ARG A CA 1
ATOM 762 C C . ARG A 1 100 ? 9.596 -4.539 -23.476 1.00 94.94 100 ARG A C 1
ATOM 764 O O . ARG A 1 100 ? 10.147 -5.632 -23.517 1.00 94.94 100 ARG A O 1
ATOM 771 N N . ASN A 1 101 ? 9.811 -3.673 -22.484 1.00 94.19 101 ASN A N 1
ATOM 772 C CA . ASN A 1 101 ? 10.697 -3.988 -21.361 1.00 94.19 101 ASN A CA 1
ATOM 773 C C . ASN A 1 101 ? 10.114 -5.090 -20.457 1.00 94.19 101 ASN A C 1
ATOM 775 O O . ASN A 1 101 ? 10.854 -5.930 -19.951 1.00 94.19 101 ASN A O 1
ATOM 779 N N . MET A 1 102 ? 8.794 -5.117 -20.249 1.00 94.88 102 MET A N 1
ATOM 780 C CA . MET A 1 102 ? 8.135 -6.191 -19.500 1.00 94.88 102 MET A CA 1
ATOM 781 C C . MET A 1 102 ? 8.277 -7.547 -20.200 1.00 94.88 102 MET A C 1
ATOM 783 O O . MET A 1 102 ? 8.531 -8.546 -19.531 1.00 94.88 102 MET A O 1
ATOM 787 N N . GLU A 1 103 ? 8.169 -7.595 -21.529 1.00 92.94 103 GLU A N 1
ATOM 788 C CA . GLU A 1 103 ? 8.435 -8.807 -22.314 1.00 92.94 103 GLU A CA 1
ATOM 789 C C . GLU A 1 103 ? 9.866 -9.313 -22.101 1.00 92.94 103 GLU A C 1
ATOM 791 O O . GLU A 1 103 ? 10.061 -10.490 -21.796 1.00 92.94 103 GLU A O 1
ATOM 796 N N . GLU A 1 104 ? 10.865 -8.431 -22.174 1.00 90.75 104 GLU A N 1
ATOM 797 C CA . GLU A 1 104 ? 12.267 -8.785 -21.918 1.00 90.75 104 GLU A CA 1
ATOM 798 C C . GLU A 1 104 ? 12.470 -9.325 -20.492 1.00 90.75 104 GLU A C 1
ATOM 800 O O . GLU A 1 104 ? 13.083 -10.385 -20.309 1.00 90.75 104 GLU A O 1
ATOM 805 N N . LEU A 1 105 ? 11.871 -8.675 -19.491 1.00 92.00 105 LEU A N 1
ATOM 806 C CA . LEU A 1 105 ? 11.903 -9.119 -18.094 1.00 92.00 105 LEU A CA 1
ATOM 807 C C . LEU A 1 105 ? 11.299 -10.514 -17.908 1.00 92.00 105 LEU A C 1
ATOM 809 O O . LEU A 1 105 ? 11.877 -11.343 -17.205 1.00 92.00 105 LEU A O 1
ATOM 813 N N . MET A 1 106 ? 10.178 -10.804 -18.572 1.00 88.38 106 MET A N 1
ATOM 814 C CA . MET A 1 106 ? 9.547 -12.128 -18.534 1.00 88.38 106 MET A CA 1
ATOM 815 C C . MET A 1 106 ? 10.413 -13.217 -19.183 1.00 88.38 106 MET A C 1
ATOM 817 O O . MET A 1 106 ? 10.280 -14.387 -18.833 1.00 88.38 106 MET A O 1
ATOM 821 N N . THR A 1 107 ? 11.338 -12.856 -20.080 1.00 86.81 107 THR A N 1
ATOM 822 C CA . THR A 1 107 ? 12.346 -13.794 -20.614 1.00 86.81 107 THR A CA 1
ATOM 823 C C . THR A 1 107 ? 13.564 -13.987 -19.701 1.00 86.81 107 THR A C 1
ATOM 825 O O . THR A 1 107 ? 14.478 -14.732 -20.051 1.00 86.81 107 THR A O 1
ATOM 828 N N . GLY A 1 108 ? 13.588 -13.340 -18.529 1.00 83.62 108 GLY A N 1
ATOM 829 C CA . GLY A 1 108 ? 14.671 -13.423 -17.546 1.00 83.62 108 GLY A CA 1
ATOM 830 C C . GLY A 1 108 ? 15.779 -12.380 -17.726 1.00 83.62 108 GLY A C 1
ATOM 831 O O . GLY A 1 108 ? 16.802 -12.456 -17.044 1.00 83.62 108 GLY A O 1
ATOM 832 N N . GLN A 1 109 ? 15.604 -11.398 -18.616 1.00 88.06 109 GLN A N 1
ATOM 833 C CA . GLN A 1 109 ? 16.580 -10.326 -18.833 1.00 88.06 109 GLN A CA 1
ATOM 834 C C . GLN A 1 109 ? 16.350 -9.187 -17.837 1.00 88.06 109 GLN A C 1
ATOM 836 O O . GLN A 1 109 ? 15.498 -8.331 -18.040 1.00 88.06 109 GLN A O 1
ATOM 841 N N . LEU A 1 110 ? 17.113 -9.182 -16.740 1.00 90.88 110 LEU A N 1
ATOM 842 C CA . LEU A 1 110 ? 16.914 -8.251 -15.620 1.00 90.88 110 LEU A CA 1
ATOM 843 C C . LEU A 1 110 ? 17.828 -7.019 -15.628 1.00 90.88 110 LEU A C 1
ATOM 845 O O . LEU A 1 110 ? 17.733 -6.177 -14.731 1.00 90.88 110 LEU A O 1
ATOM 849 N N . ASP A 1 111 ? 18.731 -6.905 -16.601 1.00 88.00 111 ASP A N 1
ATOM 850 C CA . ASP A 1 111 ? 19.751 -5.850 -16.623 1.00 88.00 111 ASP A CA 1
ATOM 851 C C . ASP A 1 111 ? 19.137 -4.445 -16.649 1.00 88.00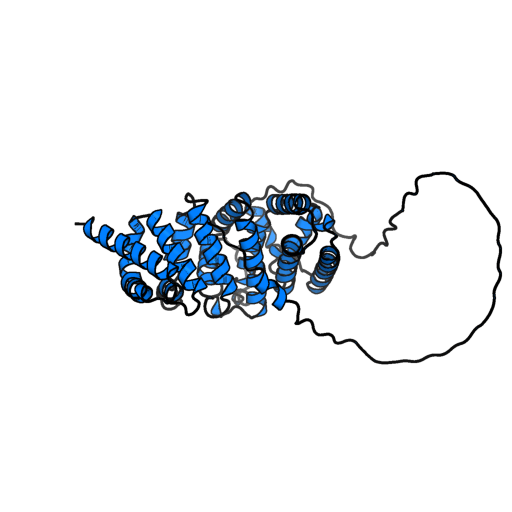 111 ASP A C 1
ATOM 853 O O . ASP A 1 111 ? 19.693 -3.509 -16.068 1.00 88.00 111 ASP A O 1
ATOM 857 N N . CYS A 1 112 ? 17.946 -4.305 -17.236 1.00 89.00 112 CYS A N 1
ATOM 858 C CA . CYS A 1 112 ? 17.218 -3.047 -17.278 1.00 89.00 112 CYS A CA 1
ATOM 859 C C . CYS A 1 112 ? 16.856 -2.518 -15.876 1.00 89.00 112 CYS A C 1
ATOM 861 O O . CYS A 1 112 ? 16.945 -1.317 -15.633 1.00 89.00 112 CYS A O 1
ATOM 863 N N . LEU A 1 113 ? 16.521 -3.405 -14.933 1.00 94.06 113 LEU A N 1
ATOM 864 C CA . LEU A 1 113 ? 16.142 -3.038 -13.563 1.00 94.06 113 LEU A CA 1
ATOM 865 C C . LEU A 1 113 ? 17.332 -2.957 -12.599 1.00 94.06 113 LEU A C 1
ATOM 867 O O . LEU A 1 113 ? 17.197 -2.428 -11.499 1.00 94.06 113 LEU A O 1
ATOM 871 N N . ARG A 1 114 ? 18.512 -3.432 -13.012 1.00 93.38 114 ARG A N 1
ATOM 872 C CA . ARG A 1 114 ? 19.779 -3.205 -12.291 1.00 93.38 114 ARG A CA 1
ATOM 873 C C . ARG A 1 114 ? 20.417 -1.864 -12.645 1.00 93.38 114 ARG A C 1
ATOM 875 O O . ARG A 1 114 ? 21.334 -1.415 -11.962 1.00 93.38 114 ARG A O 1
ATOM 882 N N . ASN A 1 115 ? 19.973 -1.236 -13.730 1.00 93.62 115 ASN A N 1
ATOM 883 C CA . ASN A 1 115 ? 20.511 0.031 -14.188 1.00 93.62 115 ASN A CA 1
ATOM 884 C C . ASN A 1 115 ? 19.754 1.202 -13.554 1.00 93.62 115 ASN A C 1
ATOM 886 O O . ASN A 1 115 ? 18.609 1.484 -13.910 1.00 93.62 115 ASN A O 1
ATOM 890 N N . HIS A 1 116 ? 20.439 1.933 -12.674 1.00 93.88 116 HIS A N 1
ATOM 891 C CA . HIS A 1 116 ? 19.886 3.095 -11.984 1.00 93.88 116 HIS A CA 1
ATOM 892 C C . HIS A 1 116 ? 19.278 4.137 -12.943 1.00 93.88 116 HIS A C 1
ATOM 894 O O . HIS A 1 116 ? 18.188 4.657 -12.711 1.00 93.88 116 HIS A O 1
ATOM 900 N N . ASN A 1 117 ? 19.944 4.419 -14.065 1.00 92.88 117 ASN A N 1
ATOM 901 C CA . ASN A 1 117 ? 19.472 5.427 -15.016 1.00 92.88 117 ASN A CA 1
ATOM 902 C C . ASN A 1 117 ? 18.161 5.007 -15.676 1.00 92.88 117 ASN A C 1
ATOM 904 O O . ASN A 1 117 ? 17.254 5.823 -15.820 1.00 92.88 117 ASN A O 1
ATOM 908 N N . LEU A 1 118 ? 18.043 3.732 -16.050 1.00 92.75 118 LEU A N 1
ATOM 909 C CA . LEU A 1 118 ? 16.838 3.242 -16.705 1.00 92.75 118 LEU A CA 1
ATOM 910 C C . LEU A 1 118 ? 15.665 3.170 -15.729 1.00 92.75 118 LEU A C 1
ATOM 912 O O . LEU A 1 118 ? 14.576 3.625 -16.066 1.00 92.75 118 LEU A O 1
ATOM 916 N N . VAL A 1 119 ? 15.885 2.688 -14.504 1.00 95.88 119 VAL A N 1
ATOM 917 C CA . VAL A 1 119 ? 14.835 2.690 -13.477 1.00 95.88 119 VAL A CA 1
ATOM 918 C C . VAL A 1 119 ? 14.384 4.122 -13.168 1.00 95.88 119 VAL A C 1
ATOM 920 O O . VAL A 1 119 ? 13.187 4.360 -13.042 1.00 95.88 119 VAL A O 1
ATOM 923 N N . SER A 1 120 ? 15.300 5.099 -13.149 1.00 94.38 120 SER A N 1
ATOM 924 C CA . SER A 1 120 ? 14.964 6.521 -12.974 1.00 94.38 120 SER A CA 1
ATOM 925 C C . SER A 1 120 ? 14.039 7.049 -14.083 1.00 94.38 120 SER A C 1
ATOM 927 O O . SER A 1 120 ? 13.076 7.771 -13.802 1.00 94.38 120 SER A O 1
ATOM 929 N N . VAL A 1 121 ? 14.273 6.632 -15.334 1.00 94.00 121 VAL A N 1
ATOM 930 C CA . VAL A 1 121 ? 13.388 6.925 -16.475 1.00 94.00 121 VAL A CA 1
ATOM 931 C C . VAL A 1 121 ? 12.035 6.228 -16.313 1.00 94.00 121 VAL A C 1
ATOM 933 O O . VAL A 1 121 ? 11.001 6.869 -16.481 1.00 94.00 121 VAL A O 1
ATOM 936 N N . VAL A 1 122 ? 12.025 4.948 -15.931 1.00 95.62 122 VAL A N 1
ATOM 937 C CA . VAL A 1 122 ? 10.803 4.147 -15.744 1.00 95.62 122 VAL A CA 1
ATOM 938 C C . VAL A 1 122 ? 9.901 4.722 -14.651 1.00 95.62 122 VAL A C 1
ATOM 940 O O . VAL A 1 122 ? 8.685 4.702 -14.805 1.00 95.62 122 VAL A O 1
ATOM 943 N N . VAL A 1 123 ? 10.456 5.279 -13.569 1.00 95.88 123 VAL A N 1
ATOM 944 C CA . VAL A 1 123 ? 9.648 5.901 -12.503 1.00 95.88 123 VAL A CA 1
ATOM 945 C C . VAL A 1 123 ? 9.229 7.340 -12.809 1.00 95.88 123 VAL A C 1
ATOM 947 O O . VAL A 1 123 ? 8.413 7.897 -12.079 1.00 95.88 123 VAL A O 1
ATOM 950 N N . ALA A 1 124 ? 9.764 7.976 -13.856 1.00 93.19 124 ALA A N 1
ATOM 951 C CA . ALA A 1 124 ? 9.461 9.374 -14.162 1.00 93.19 124 ALA A CA 1
ATOM 952 C C . ALA A 1 124 ? 7.961 9.655 -14.400 1.00 93.19 124 ALA A C 1
ATOM 954 O O . ALA A 1 124 ? 7.481 10.672 -13.887 1.00 93.19 124 ALA A O 1
ATOM 955 N N . PRO A 1 125 ? 7.185 8.779 -15.076 1.00 94.56 125 PRO A N 1
ATOM 956 C CA . PRO A 1 125 ? 5.740 8.952 -15.216 1.00 94.56 125 PRO A CA 1
ATOM 957 C C . PRO A 1 125 ? 4.980 8.994 -13.885 1.00 94.56 125 PRO A C 1
ATOM 959 O O . PRO A 1 125 ? 3.972 9.686 -13.806 1.00 94.56 125 PRO A O 1
ATOM 962 N N . LEU A 1 126 ? 5.479 8.347 -12.819 1.00 95.44 126 LEU A N 1
ATOM 963 C CA . LEU A 1 126 ? 4.848 8.370 -11.487 1.00 95.44 126 LEU A CA 1
ATOM 964 C C . LEU A 1 126 ? 4.766 9.782 -10.888 1.00 95.44 126 LEU A C 1
ATOM 966 O O . LEU A 1 126 ? 3.978 10.026 -9.978 1.00 95.44 126 LEU A O 1
ATOM 970 N N . ARG A 1 127 ? 5.579 10.713 -11.400 1.00 91.38 127 ARG A N 1
ATOM 971 C CA . ARG A 1 127 ? 5.607 12.117 -10.982 1.00 91.38 127 ARG A CA 1
ATOM 972 C C . ARG A 1 127 ? 4.867 13.065 -11.923 1.00 91.38 127 ARG A C 1
ATOM 974 O O . ARG A 1 127 ? 4.829 14.258 -11.644 1.00 91.38 127 ARG A O 1
ATOM 981 N N . ASN A 1 128 ? 4.296 12.572 -13.022 1.00 89.69 128 ASN A N 1
ATOM 982 C CA . ASN A 1 128 ? 3.670 13.405 -14.046 1.00 89.69 128 ASN A CA 1
ATOM 983 C C . ASN A 1 128 ? 2.138 13.305 -13.975 1.00 89.69 128 ASN A C 1
ATOM 985 O O . ASN A 1 128 ? 1.573 12.236 -14.183 1.00 89.69 128 ASN A O 1
ATOM 989 N N . SER A 1 129 ? 1.455 14.431 -13.748 1.00 88.56 129 SER A N 1
ATOM 990 C CA . SER A 1 129 ? -0.014 14.486 -13.682 1.00 88.56 129 SER A CA 1
ATOM 991 C C . SER A 1 129 ? -0.721 14.164 -15.001 1.00 88.56 129 SER A C 1
ATOM 993 O O . SER A 1 129 ? -1.896 13.818 -14.987 1.00 88.56 129 SER A O 1
ATOM 995 N N . ASN A 1 130 ? -0.020 14.268 -16.133 1.00 89.31 130 ASN A N 1
ATOM 996 C CA . ASN A 1 130 ? -0.548 13.932 -17.456 1.00 89.31 130 ASN A CA 1
ATOM 997 C C . ASN A 1 130 ? -0.386 12.440 -17.798 1.00 89.31 130 ASN A C 1
ATOM 999 O O . ASN A 1 130 ? -0.854 11.997 -18.852 1.00 89.31 130 ASN A O 1
ATOM 1003 N N . ALA A 1 131 ? 0.318 11.668 -16.960 1.00 92.69 131 ALA A N 1
ATOM 1004 C CA . ALA A 1 131 ? 0.448 10.234 -17.158 1.00 92.69 131 ALA A CA 1
ATOM 1005 C C . ALA A 1 131 ? -0.906 9.562 -16.914 1.00 92.69 131 ALA A C 1
ATOM 1007 O O . ALA A 1 131 ? -1.551 9.751 -15.884 1.00 92.69 131 ALA A O 1
ATOM 1008 N N . SER A 1 132 ? -1.340 8.763 -17.881 1.00 94.19 132 SER A N 1
ATOM 1009 C CA . SER A 1 132 ? -2.562 7.978 -17.767 1.00 94.19 132 SER A CA 1
ATOM 1010 C C . SER A 1 132 ? -2.423 6.915 -16.679 1.00 94.19 132 SER A C 1
ATOM 1012 O O . SER A 1 132 ? -1.337 6.388 -16.430 1.00 94.19 132 SER A O 1
ATOM 1014 N N . CYS A 1 133 ? -3.550 6.524 -16.082 1.00 95.06 133 CYS A N 1
ATOM 1015 C CA . CYS A 1 133 ? -3.584 5.436 -15.100 1.00 95.06 133 CYS A CA 1
ATOM 1016 C C . CYS A 1 133 ? -2.993 4.135 -15.661 1.00 95.06 133 CYS A C 1
ATOM 1018 O O . CYS A 1 133 ? -2.337 3.403 -14.927 1.00 95.06 133 CYS A O 1
ATOM 1020 N N . LYS A 1 134 ? -3.139 3.894 -16.971 1.00 96.44 134 LYS A N 1
ATOM 1021 C CA . LYS A 1 134 ? -2.559 2.734 -17.654 1.00 96.44 134 LYS A CA 1
ATOM 1022 C C . LYS A 1 134 ? -1.029 2.753 -17.664 1.00 96.44 134 LYS A C 1
ATOM 1024 O O . LYS A 1 134 ? -0.402 1.729 -17.411 1.00 96.44 134 LYS A O 1
ATOM 1029 N N . VAL A 1 135 ? -0.417 3.914 -17.902 1.00 97.44 135 VAL A N 1
ATOM 1030 C CA . VAL A 1 135 ? 1.044 4.062 -17.806 1.00 97.44 135 VAL A CA 1
ATOM 1031 C C . VAL A 1 135 ? 1.510 3.817 -16.370 1.00 97.44 135 VAL A C 1
ATOM 1033 O O . VAL A 1 135 ? 2.464 3.072 -16.165 1.00 97.44 135 VAL A O 1
ATOM 1036 N N . LEU A 1 136 ? 0.819 4.378 -15.373 1.00 97.75 136 LEU A N 1
ATOM 1037 C CA . LEU A 1 136 ? 1.158 4.176 -13.956 1.00 97.75 136 LEU A CA 1
ATOM 1038 C C . LEU A 1 136 ? 1.044 2.698 -13.540 1.00 97.75 136 LEU A C 1
ATOM 1040 O O . LEU A 1 136 ? 1.925 2.179 -12.854 1.00 97.75 136 LEU A O 1
ATOM 1044 N N . GLU A 1 137 ? -0.000 2.009 -14.006 1.00 97.50 137 GLU A N 1
ATOM 1045 C CA . GLU A 1 137 ? -0.190 0.564 -13.846 1.00 97.50 137 GLU A CA 1
ATOM 1046 C C . GLU A 1 137 ? 0.986 -0.222 -14.444 1.00 97.50 137 GLU A C 1
ATOM 1048 O O . GLU A 1 137 ? 1.562 -1.075 -13.774 1.00 97.50 137 GLU A O 1
ATOM 1053 N N . TYR A 1 138 ? 1.388 0.082 -15.681 1.00 98.19 138 TYR A N 1
ATOM 1054 C CA . TYR A 1 138 ? 2.501 -0.600 -16.347 1.00 98.19 138 TYR A CA 1
ATOM 1055 C C . TYR A 1 138 ? 3.847 -0.357 -15.673 1.00 98.19 138 TYR A C 1
ATOM 1057 O O . TYR A 1 138 ? 4.643 -1.289 -15.581 1.00 98.19 138 TYR A O 1
ATOM 1065 N N . VAL A 1 139 ? 4.088 0.842 -15.139 1.00 98.38 139 VAL A N 1
ATOM 1066 C CA . VAL A 1 139 ? 5.277 1.103 -14.318 1.00 98.38 139 VAL A CA 1
ATOM 1067 C C . VAL A 1 139 ? 5.266 0.215 -13.070 1.00 98.38 139 VAL A C 1
ATOM 1069 O O . VAL A 1 139 ? 6.254 -0.467 -12.800 1.00 98.38 139 VAL A O 1
ATOM 1072 N N . ALA A 1 140 ? 4.155 0.168 -12.328 1.00 98.25 140 ALA A N 1
ATOM 1073 C CA . ALA A 1 140 ? 4.047 -0.676 -11.136 1.00 98.25 140 ALA A CA 1
ATOM 1074 C C . ALA A 1 140 ? 4.218 -2.172 -11.468 1.00 98.25 140 ALA A C 1
ATOM 1076 O O . ALA A 1 140 ? 4.968 -2.876 -10.791 1.00 98.25 140 ALA A O 1
ATOM 1077 N N . ASN A 1 141 ? 3.591 -2.648 -12.547 1.00 97.44 141 ASN A N 1
ATOM 1078 C CA . ASN A 1 141 ? 3.701 -4.035 -12.990 1.00 97.44 141 ASN A CA 1
ATOM 1079 C C . ASN A 1 141 ? 5.140 -4.378 -13.393 1.00 97.44 141 ASN A C 1
ATOM 1081 O O . ASN A 1 141 ? 5.685 -5.358 -12.888 1.00 97.44 141 ASN A O 1
ATOM 1085 N N . MET A 1 142 ? 5.792 -3.547 -14.212 1.00 96.50 142 MET A N 1
ATOM 1086 C CA . MET A 1 142 ? 7.184 -3.744 -14.626 1.00 96.50 142 MET A CA 1
ATOM 1087 C C . MET A 1 142 ? 8.124 -3.864 -13.421 1.00 96.50 142 MET A C 1
ATOM 1089 O O . MET A 1 142 ? 8.947 -4.776 -13.368 1.00 96.50 142 MET A O 1
ATOM 1093 N N . LEU A 1 143 ? 7.965 -2.988 -12.424 1.00 97.81 143 LEU A N 1
ATOM 1094 C CA . LEU A 1 143 ? 8.780 -3.010 -11.208 1.00 97.81 143 LEU A CA 1
ATOM 1095 C C . LEU A 1 143 ? 8.495 -4.232 -10.315 1.00 97.81 143 LEU A C 1
ATOM 1097 O O . LEU A 1 143 ? 9.365 -4.639 -9.542 1.00 97.81 143 LEU A O 1
ATOM 1101 N N . SER A 1 144 ? 7.305 -4.826 -10.423 1.00 96.50 144 SER A N 1
ATOM 1102 C CA . SER A 1 144 ? 6.906 -6.018 -9.665 1.00 96.50 144 SER A CA 1
ATOM 1103 C C . SER A 1 144 ? 7.412 -7.334 -10.270 1.00 96.50 144 SER A C 1
ATOM 1105 O O . SER A 1 144 ? 7.639 -8.288 -9.528 1.00 96.50 144 SER A O 1
ATOM 1107 N N . LEU A 1 145 ? 7.639 -7.387 -11.589 1.00 94.31 145 LEU A N 1
ATOM 1108 C CA . LEU A 1 145 ? 8.025 -8.608 -12.309 1.00 94.31 145 LEU A CA 1
ATOM 1109 C C . LEU A 1 145 ? 9.221 -9.369 -11.715 1.00 94.31 145 LEU A C 1
ATOM 1111 O O . LEU A 1 145 ? 9.069 -10.569 -11.476 1.00 94.31 145 LEU A O 1
ATOM 1115 N N . PRO A 1 146 ? 10.384 -8.752 -11.418 1.00 92.56 146 PRO A N 1
ATOM 1116 C CA . PRO A 1 146 ? 11.511 -9.510 -10.869 1.00 92.56 146 PRO A CA 1
ATOM 1117 C C . PRO A 1 146 ? 11.192 -10.150 -9.509 1.00 92.56 146 PRO A C 1
ATOM 1119 O O . PRO A 1 146 ? 11.856 -11.095 -9.109 1.00 92.56 146 PRO A O 1
ATOM 1122 N N . LEU A 1 147 ? 10.178 -9.659 -8.791 1.00 90.75 147 LEU A N 1
ATOM 1123 C CA . LEU A 1 147 ? 9.823 -10.117 -7.446 1.00 90.75 147 LEU A CA 1
ATOM 1124 C C . LEU A 1 147 ? 8.876 -11.327 -7.453 1.00 90.75 147 LEU A C 1
ATOM 1126 O O . LEU A 1 147 ? 8.646 -11.925 -6.402 1.00 90.75 147 LEU A O 1
ATOM 1130 N N . VAL A 1 148 ? 8.290 -11.649 -8.609 1.00 85.44 148 VAL A N 1
ATOM 1131 C CA . VAL A 1 148 ? 7.232 -12.667 -8.742 1.00 85.44 148 VAL A CA 1
ATOM 1132 C C . VAL A 1 148 ? 7.516 -13.710 -9.818 1.00 85.44 148 VAL A C 1
ATOM 1134 O O . VAL A 1 148 ? 6.903 -14.773 -9.797 1.00 85.44 148 VAL A O 1
ATOM 1137 N N . VAL A 1 149 ? 8.410 -13.418 -10.766 1.00 81.44 149 VAL A N 1
ATOM 1138 C CA . VAL A 1 149 ? 8.814 -14.371 -11.803 1.00 81.44 149 VAL A CA 1
ATOM 1139 C C . VAL A 1 149 ? 9.824 -15.357 -11.222 1.00 81.44 149 VAL A C 1
ATOM 1141 O O . VAL A 1 149 ? 10.823 -14.960 -10.628 1.00 81.44 149 VAL A O 1
ATOM 1144 N N . ASP A 1 150 ? 9.574 -16.648 -11.430 1.00 74.00 150 ASP A N 1
ATOM 1145 C CA . ASP A 1 150 ? 10.510 -17.711 -11.074 1.00 74.00 150 ASP A CA 1
ATOM 1146 C C . ASP A 1 150 ? 11.753 -17.663 -11.977 1.00 74.00 150 ASP A C 1
ATOM 1148 O O . ASP A 1 150 ? 11.645 -17.509 -13.194 1.00 74.00 150 ASP A O 1
ATOM 1152 N N . GLY A 1 151 ? 12.943 -17.854 -11.403 1.00 72.19 151 GLY A N 1
ATOM 1153 C CA . GLY A 1 151 ? 14.190 -17.990 -12.171 1.00 72.19 151 GLY A CA 1
ATOM 1154 C C . GLY A 1 151 ? 15.316 -16.991 -11.874 1.00 72.19 151 GLY A C 1
ATOM 1155 O O . GLY A 1 151 ? 16.473 -17.399 -12.007 1.00 72.19 151 GLY A O 1
ATOM 1156 N N . PRO A 1 152 ? 15.065 -15.736 -11.451 1.00 81.50 152 PRO A N 1
ATOM 1157 C CA . PRO A 1 152 ? 16.127 -14.828 -11.031 1.00 81.50 152 PRO A CA 1
ATOM 1158 C C . PRO A 1 152 ? 16.943 -15.379 -9.860 1.00 81.50 152 PRO A C 1
ATOM 1160 O O . PRO A 1 152 ? 16.393 -15.961 -8.925 1.00 81.50 152 PRO A O 1
ATOM 1163 N N . ALA A 1 153 ? 18.258 -15.149 -9.869 1.00 86.56 153 ALA A N 1
ATOM 1164 C CA . ALA A 1 153 ? 19.076 -15.432 -8.697 1.00 86.56 153 ALA A CA 1
ATOM 1165 C C . ALA A 1 153 ? 18.747 -14.438 -7.571 1.00 86.56 153 ALA A C 1
ATOM 1167 O O . ALA A 1 153 ? 18.537 -13.253 -7.822 1.00 86.56 153 ALA A O 1
ATOM 1168 N N . GLU A 1 154 ? 18.777 -14.888 -6.317 1.00 89.19 154 GLU A N 1
ATOM 1169 C CA . GLU A 1 154 ? 18.477 -14.048 -5.145 1.00 89.19 154 GLU A CA 1
ATOM 1170 C C . GLU A 1 154 ? 19.327 -12.766 -5.104 1.00 89.19 154 GLU A C 1
ATOM 1172 O O . GLU A 1 154 ? 18.800 -11.669 -4.931 1.00 89.19 154 GLU A O 1
ATOM 1177 N N . LYS A 1 155 ? 20.623 -12.884 -5.419 1.00 91.12 155 LYS A N 1
ATOM 1178 C CA . LYS A 1 155 ? 21.554 -11.751 -5.537 1.00 91.12 155 LYS A CA 1
ATOM 1179 C C . LYS A 1 155 ? 21.100 -10.697 -6.553 1.00 91.12 155 LYS A C 1
ATOM 1181 O O . LYS A 1 155 ? 21.344 -9.505 -6.380 1.00 91.12 155 LYS A O 1
ATOM 1186 N N . ASP A 1 156 ? 20.467 -11.124 -7.637 1.00 92.19 156 ASP A N 1
ATOM 1187 C CA . ASP A 1 156 ? 19.990 -10.208 -8.666 1.00 92.19 156 ASP A CA 1
ATOM 1188 C C . ASP A 1 156 ? 18.780 -9.416 -8.178 1.00 92.19 156 ASP A C 1
ATOM 1190 O O . ASP A 1 156 ? 18.675 -8.223 -8.457 1.00 92.19 156 ASP A O 1
ATOM 1194 N N . ILE A 1 157 ? 17.913 -10.061 -7.397 1.00 93.69 157 ILE A N 1
ATOM 1195 C CA . ILE A 1 157 ? 16.777 -9.415 -6.740 1.00 93.69 157 ILE A CA 1
ATOM 1196 C C . ILE A 1 157 ? 17.249 -8.425 -5.676 1.00 93.69 157 ILE A C 1
ATOM 1198 O O . ILE A 1 157 ? 16.704 -7.327 -5.590 1.00 93.69 157 ILE A O 1
ATOM 1202 N N . GLU A 1 158 ? 18.283 -8.764 -4.905 1.00 94.75 158 GLU A N 1
ATOM 1203 C CA . GLU A 1 158 ? 18.906 -7.840 -3.949 1.00 94.75 158 GLU A CA 1
ATOM 1204 C C . GLU A 1 158 ? 19.470 -6.593 -4.642 1.00 94.75 158 GLU A C 1
ATOM 1206 O O . GLU A 1 158 ? 19.181 -5.476 -4.215 1.00 94.75 158 GLU A O 1
ATOM 1211 N N . ASN A 1 159 ? 20.192 -6.758 -5.757 1.00 95.62 159 ASN A N 1
ATOM 1212 C CA . ASN A 1 159 ? 20.710 -5.628 -6.535 1.00 95.62 159 ASN A CA 1
ATOM 1213 C C . ASN A 1 159 ? 19.582 -4.727 -7.063 1.00 95.62 159 ASN A C 1
ATOM 1215 O O . ASN A 1 159 ? 19.688 -3.505 -7.006 1.00 95.62 159 ASN A O 1
ATOM 1219 N N . ILE A 1 160 ? 18.489 -5.315 -7.558 1.00 97.00 160 ILE A N 1
ATOM 1220 C CA . ILE A 1 160 ? 17.323 -4.554 -8.034 1.00 97.00 160 ILE A CA 1
ATOM 1221 C C . ILE A 1 160 ? 16.663 -3.795 -6.878 1.00 97.00 160 ILE A C 1
ATOM 1223 O O . ILE A 1 160 ? 16.361 -2.610 -7.009 1.00 97.00 160 ILE A O 1
ATOM 1227 N N . LYS A 1 161 ? 16.475 -4.441 -5.722 1.00 97.50 161 LYS A N 1
ATOM 1228 C CA . LYS A 1 161 ? 15.933 -3.784 -4.523 1.00 97.50 161 LYS A CA 1
ATOM 1229 C C . LYS A 1 161 ? 16.810 -2.618 -4.073 1.00 97.50 161 LYS A C 1
ATOM 1231 O O . LYS A 1 161 ? 16.274 -1.575 -3.711 1.00 97.50 161 LYS A O 1
ATOM 1236 N N . GLN A 1 162 ? 18.131 -2.761 -4.149 1.00 97.81 162 GLN A N 1
ATOM 1237 C CA . GLN A 1 162 ? 19.060 -1.678 -3.839 1.00 97.81 162 GLN A CA 1
ATOM 1238 C C . GLN A 1 162 ? 18.852 -0.476 -4.774 1.00 97.81 162 GLN A C 1
ATOM 1240 O O . GLN A 1 162 ? 18.694 0.649 -4.303 1.00 97.81 162 GLN A O 1
ATOM 1245 N N . VAL A 1 163 ? 18.721 -0.715 -6.082 1.00 98.00 163 VAL A N 1
ATOM 1246 C CA . VAL A 1 163 ? 18.383 0.336 -7.057 1.00 98.00 163 VAL A CA 1
ATOM 1247 C C . VAL A 1 163 ? 17.028 0.985 -6.737 1.00 98.00 163 VAL A C 1
ATOM 1249 O O . VAL A 1 163 ? 16.886 2.206 -6.810 1.00 98.00 163 VAL A O 1
ATOM 1252 N N . TYR A 1 164 ? 16.027 0.201 -6.324 1.00 98.38 164 TYR A N 1
ATOM 1253 C CA . TYR A 1 164 ? 14.713 0.733 -5.941 1.00 98.38 164 TYR A CA 1
ATOM 1254 C C . TYR A 1 164 ? 14.775 1.623 -4.693 1.00 98.38 164 TYR A C 1
ATOM 1256 O O . TYR A 1 164 ? 14.048 2.621 -4.617 1.00 98.38 164 TYR A O 1
ATOM 1264 N N . LEU A 1 165 ? 15.627 1.278 -3.721 1.00 98.19 165 LEU A N 1
ATOM 1265 C CA . LEU A 1 165 ? 15.870 2.088 -2.527 1.00 98.19 165 LEU A CA 1
ATOM 1266 C C . LEU A 1 165 ? 16.550 3.412 -2.875 1.00 98.19 165 LEU A C 1
ATOM 1268 O O . LEU A 1 165 ? 16.138 4.450 -2.353 1.00 98.19 165 LEU A O 1
ATOM 1272 N N . GLU A 1 166 ? 17.558 3.381 -3.745 1.00 96.88 166 GLU A N 1
ATOM 1273 C CA . GLU A 1 166 ? 18.317 4.560 -4.179 1.00 96.88 166 GLU A CA 1
ATOM 1274 C C . GLU A 1 166 ? 17.432 5.551 -4.941 1.00 96.88 166 GLU A C 1
ATOM 1276 O O . GLU A 1 166 ? 17.424 6.742 -4.632 1.00 96.88 166 GLU A O 1
ATOM 1281 N N . ILE A 1 167 ? 16.594 5.049 -5.851 1.00 95.94 167 ILE A N 1
ATOM 1282 C CA . ILE A 1 167 ? 15.693 5.862 -6.690 1.00 95.94 167 ILE A CA 1
ATOM 1283 C C . ILE A 1 167 ? 14.403 6.251 -5.959 1.00 95.94 167 ILE A C 1
ATOM 1285 O O . ILE A 1 167 ? 13.585 7.016 -6.478 1.00 95.94 167 ILE A O 1
ATOM 1289 N N . LYS A 1 168 ? 14.215 5.764 -4.726 1.00 97.25 168 LYS A N 1
ATOM 1290 C CA . LYS A 1 168 ? 13.052 6.078 -3.892 1.00 97.25 168 LYS A CA 1
ATOM 1291 C C . LYS A 1 168 ? 11.741 5.673 -4.570 1.00 97.25 168 LYS A C 1
ATOM 1293 O O . LYS A 1 168 ? 10.809 6.471 -4.702 1.00 97.25 168 LYS A O 1
ATOM 1298 N N . VAL A 1 169 ? 11.653 4.416 -5.008 1.00 98.19 169 VAL A N 1
ATOM 1299 C CA . VAL A 1 169 ? 10.455 3.873 -5.678 1.00 98.19 169 VAL A CA 1
ATOM 1300 C C . VAL A 1 169 ? 9.198 4.034 -4.814 1.00 98.19 169 VAL A C 1
ATOM 1302 O O . VAL A 1 169 ? 8.176 4.493 -5.317 1.00 98.19 169 VAL A O 1
ATOM 1305 N N . ILE A 1 170 ? 9.275 3.737 -3.510 1.00 98.50 170 ILE A N 1
ATOM 1306 C CA . ILE A 1 170 ? 8.133 3.848 -2.583 1.00 98.50 170 ILE A CA 1
ATOM 1307 C C . ILE A 1 170 ? 7.560 5.275 -2.541 1.00 98.50 170 ILE A C 1
ATOM 1309 O O . ILE A 1 170 ? 6.365 5.429 -2.808 1.00 98.50 170 ILE A O 1
ATOM 1313 N N . PRO A 1 171 ? 8.366 6.327 -2.287 1.00 98.19 171 PRO A N 1
ATOM 1314 C CA . PRO A 1 171 ? 7.874 7.694 -2.370 1.00 98.19 171 PRO A CA 1
ATOM 1315 C C . PRO A 1 171 ? 7.202 8.012 -3.718 1.00 98.19 171 PRO A C 1
ATOM 1317 O O . PRO A 1 171 ? 6.085 8.530 -3.733 1.00 98.19 171 PRO A O 1
ATOM 1320 N N . ASN A 1 172 ? 7.825 7.658 -4.848 1.00 97.94 172 ASN A N 1
ATOM 1321 C CA . ASN A 1 172 ? 7.252 7.921 -6.175 1.00 97.94 172 ASN A CA 1
ATOM 1322 C C . ASN A 1 172 ? 5.877 7.256 -6.371 1.00 97.94 172 ASN A C 1
ATOM 1324 O O . ASN A 1 172 ? 4.969 7.864 -6.934 1.00 97.94 172 ASN A O 1
ATOM 1328 N N . LEU A 1 173 ? 5.694 6.034 -5.872 1.00 98.62 173 LEU A N 1
ATOM 1329 C CA . LEU A 1 173 ? 4.421 5.312 -5.935 1.00 98.62 173 LEU A CA 1
ATOM 1330 C C . LEU A 1 173 ? 3.326 5.961 -5.066 1.00 98.62 173 LEU A C 1
ATOM 1332 O O . LEU A 1 173 ? 2.170 6.059 -5.488 1.00 98.62 173 LEU A O 1
ATOM 1336 N N . ILE A 1 174 ? 3.678 6.453 -3.873 1.00 97.75 174 ILE A N 1
ATOM 1337 C CA . ILE A 1 174 ? 2.745 7.202 -3.012 1.00 97.75 174 ILE A CA 1
ATOM 1338 C C . ILE A 1 174 ? 2.345 8.518 -3.689 1.00 97.75 174 ILE A C 1
ATOM 1340 O O . ILE A 1 174 ? 1.172 8.894 -3.669 1.00 97.75 174 ILE A O 1
ATOM 1344 N N . TYR A 1 175 ? 3.286 9.193 -4.354 1.00 95.69 175 TYR A N 1
ATOM 1345 C CA . TYR A 1 175 ? 2.981 10.391 -5.134 1.00 95.69 175 TYR A CA 1
ATOM 1346 C C . TYR A 1 175 ? 1.995 10.123 -6.267 1.00 95.69 175 TYR A C 1
ATOM 1348 O O . TYR A 1 175 ? 1.000 10.833 -6.393 1.00 95.69 175 TYR A O 1
ATOM 1356 N N . ALA A 1 176 ? 2.246 9.081 -7.063 1.00 95.94 176 ALA A N 1
ATOM 1357 C CA . ALA A 1 176 ? 1.359 8.681 -8.148 1.00 95.94 176 ALA A CA 1
ATOM 1358 C C . ALA A 1 176 ? -0.050 8.390 -7.623 1.00 95.94 176 ALA A C 1
ATOM 1360 O O . ALA A 1 176 ? -1.038 8.813 -8.217 1.00 95.94 176 ALA A O 1
ATOM 1361 N N . SER A 1 177 ? -0.145 7.750 -6.455 1.00 96.19 177 SER A N 1
ATOM 1362 C CA . SER A 1 177 ? -1.423 7.501 -5.784 1.00 96.19 177 SER A CA 1
ATOM 1363 C C . SER A 1 177 ? -2.143 8.801 -5.409 1.00 96.19 177 SER A C 1
ATOM 1365 O O . SER A 1 177 ? -3.354 8.897 -5.599 1.00 96.19 177 SER A O 1
ATOM 1367 N N . LYS A 1 178 ? -1.412 9.831 -4.950 1.00 92.88 178 LYS A N 1
ATOM 1368 C CA . LYS A 1 178 ? -1.986 11.170 -4.746 1.00 92.88 178 LYS A CA 1
ATOM 1369 C C . LYS A 1 178 ? -2.490 11.760 -6.056 1.00 92.88 178 LYS A C 1
ATOM 1371 O O . LYS A 1 178 ? -3.608 12.245 -6.066 1.00 92.88 178 LYS A O 1
ATOM 1376 N N . ILE A 1 179 ? -1.704 11.714 -7.138 1.00 91.56 179 ILE A N 1
ATOM 1377 C CA . ILE A 1 179 ? -2.115 12.220 -8.462 1.00 91.56 179 ILE A CA 1
ATOM 1378 C C . ILE A 1 179 ? -3.420 11.558 -8.912 1.00 91.56 179 ILE A C 1
ATOM 1380 O O . ILE A 1 179 ? -4.345 12.268 -9.290 1.00 91.56 179 ILE A O 1
ATOM 1384 N N . ILE A 1 180 ? -3.509 10.226 -8.824 1.00 92.50 180 ILE A N 1
ATOM 1385 C CA . ILE A 1 180 ? -4.715 9.467 -9.185 1.00 92.50 180 ILE A CA 1
ATOM 1386 C C . ILE A 1 180 ? -5.920 9.917 -8.345 1.00 92.50 180 ILE A C 1
ATOM 1388 O O . ILE A 1 180 ? -7.025 10.034 -8.864 1.00 92.50 180 ILE A O 1
ATOM 1392 N N . ALA A 1 181 ? -5.708 10.187 -7.055 1.00 88.56 181 ALA A N 1
ATOM 1393 C CA . ALA A 1 181 ? -6.754 10.593 -6.121 1.00 88.56 181 ALA A CA 1
ATOM 1394 C C . ALA A 1 181 ? -7.057 12.105 -6.104 1.00 88.56 181 ALA A C 1
ATOM 1396 O O . ALA A 1 181 ? -7.895 12.543 -5.312 1.00 88.56 181 ALA A O 1
ATOM 1397 N N . LYS A 1 182 ? -6.402 12.930 -6.932 1.00 85.00 182 LYS A N 1
ATOM 1398 C CA . LYS A 1 182 ? -6.725 14.364 -7.017 1.00 85.00 182 LYS A CA 1
ATOM 1399 C C . LYS A 1 182 ? -8.086 14.560 -7.676 1.00 85.00 182 LYS A C 1
ATOM 1401 O O . LYS A 1 182 ? -8.412 13.916 -8.672 1.00 85.00 182 LYS A O 1
ATOM 1406 N N . SER A 1 183 ? -8.873 15.488 -7.133 1.00 64.75 183 SER A N 1
ATOM 1407 C CA . SER A 1 183 ? -10.154 15.857 -7.730 1.00 64.75 183 SER A CA 1
ATOM 1408 C C . SER A 1 183 ? -9.958 16.470 -9.116 1.00 64.75 183 SER A C 1
ATOM 1410 O O . SER A 1 183 ? -9.213 17.434 -9.281 1.00 64.75 183 SER A O 1
ATOM 1412 N N . LYS A 1 184 ? -10.680 15.945 -10.114 1.00 64.06 184 LYS A N 1
ATOM 1413 C CA . LYS A 1 184 ? -10.704 16.478 -11.489 1.00 64.06 184 LYS A CA 1
ATOM 1414 C C . LYS A 1 184 ? -11.484 17.797 -11.614 1.00 64.06 184 LYS A C 1
ATOM 1416 O O . LYS A 1 184 ? -11.603 18.339 -12.706 1.00 64.06 184 LYS A O 1
ATOM 1421 N N . GLN A 1 185 ? -12.047 18.329 -10.523 1.00 45.16 185 GLN A N 1
ATOM 1422 C CA . GLN A 1 185 ? -12.876 19.543 -10.559 1.00 45.16 185 GLN A CA 1
ATOM 1423 C C . GLN A 1 185 ? -12.094 20.847 -10.795 1.00 45.16 185 GLN A C 1
ATOM 1425 O O . GLN A 1 185 ? -12.711 21.887 -11.028 1.00 45.16 185 GLN A O 1
ATOM 1430 N N . SER A 1 186 ? -10.758 20.822 -10.788 1.00 42.56 186 SER A N 1
ATOM 1431 C CA . SER A 1 186 ? -9.924 22.016 -10.983 1.00 42.56 186 SER A CA 1
ATOM 1432 C C . SER A 1 186 ? -9.806 22.511 -12.431 1.00 42.56 186 SER A C 1
ATOM 1434 O O . SER A 1 186 ? -9.134 23.513 -12.657 1.00 42.56 186 SER A O 1
ATOM 1436 N N . ASP A 1 187 ? -10.459 21.880 -13.409 1.00 42.72 187 ASP A N 1
ATOM 1437 C CA . ASP A 1 187 ? -10.347 22.302 -14.817 1.00 42.72 187 ASP A CA 1
ATOM 1438 C C . ASP A 1 187 ? -11.275 23.478 -15.191 1.00 42.72 187 ASP A C 1
ATOM 1440 O O . ASP A 1 187 ? -11.213 23.984 -16.310 1.00 42.72 187 ASP A O 1
ATOM 1444 N N . ILE A 1 188 ? -12.119 23.965 -14.268 1.00 44.19 188 ILE A N 1
ATOM 1445 C CA . ILE A 1 188 ? -13.092 25.045 -14.549 1.00 44.19 188 ILE A CA 1
ATOM 1446 C C . ILE A 1 188 ? -12.673 26.415 -13.970 1.00 44.19 188 ILE A C 1
ATOM 1448 O O . ILE A 1 188 ? -13.271 27.434 -14.310 1.00 44.19 188 ILE A O 1
ATOM 1452 N N . GLN A 1 189 ? -11.612 26.507 -13.160 1.00 38.97 189 GLN A N 1
ATOM 1453 C CA . GLN A 1 189 ? -11.155 27.791 -12.592 1.00 38.97 189 GLN A CA 1
ATOM 1454 C C . GLN A 1 189 ? -9.688 28.097 -12.916 1.00 38.97 189 GLN A C 1
ATOM 1456 O O . GLN A 1 189 ? -8.882 28.421 -12.048 1.00 38.97 189 GLN A O 1
ATOM 1461 N N . SER A 1 190 ? -9.323 28.040 -14.198 1.00 40.44 190 SER A N 1
ATOM 1462 C CA . SER A 1 190 ? -8.038 28.555 -14.667 1.00 40.44 190 SER A CA 1
ATOM 1463 C C . SER A 1 190 ? -8.091 30.075 -14.864 1.00 40.44 190 SER A C 1
ATOM 1465 O O . SER A 1 190 ? -8.279 30.571 -15.974 1.00 40.44 190 SER A O 1
ATOM 1467 N N . SER A 1 191 ? -7.856 30.829 -13.795 1.00 39.16 191 SER A N 1
ATOM 1468 C CA . SER A 1 191 ? -7.220 32.143 -13.923 1.00 39.16 191 SER A CA 1
ATOM 1469 C C . SER A 1 191 ? -6.570 32.549 -12.605 1.00 39.16 191 SER A C 1
ATOM 1471 O O . SER A 1 191 ? -7.233 33.042 -11.704 1.00 39.16 191 SER A O 1
ATOM 1473 N N . GLN A 1 192 ? -5.247 32.366 -12.568 1.00 44.66 192 GLN A N 1
ATOM 1474 C CA . GLN A 1 192 ? -4.296 32.993 -11.647 1.00 44.66 192 GLN A CA 1
ATOM 1475 C C . GLN A 1 192 ? -4.494 32.694 -10.155 1.00 44.66 192 GLN A C 1
ATOM 1477 O O . GLN A 1 192 ? -5.104 33.481 -9.442 1.00 44.66 192 GLN A O 1
ATOM 1482 N N . GLN A 1 193 ? -3.823 31.657 -9.647 1.00 36.66 193 GLN A N 1
ATOM 1483 C CA . GLN A 1 193 ? -3.241 31.724 -8.304 1.00 36.66 193 GLN A CA 1
ATOM 1484 C C . GLN A 1 193 ? -2.119 30.699 -8.127 1.00 36.66 193 GLN A C 1
ATOM 1486 O O . GLN A 1 193 ? -2.242 29.528 -8.469 1.00 36.66 193 GLN A O 1
ATOM 1491 N N . SER A 1 194 ? -0.996 31.198 -7.619 1.00 38.97 194 SER A N 1
ATOM 1492 C CA . SER A 1 194 ? 0.146 30.444 -7.114 1.00 38.97 194 SER A CA 1
ATOM 1493 C C . SER A 1 194 ? -0.317 29.343 -6.159 1.00 38.97 194 SER A C 1
ATOM 1495 O O . SER A 1 194 ? -0.904 29.643 -5.120 1.00 38.97 194 SER A O 1
ATOM 1497 N N . ILE A 1 195 ? -0.044 28.090 -6.515 1.00 40.66 195 ILE A N 1
ATOM 1498 C CA . ILE A 1 195 ? -0.409 26.906 -5.735 1.00 40.66 195 ILE A CA 1
ATOM 1499 C C . ILE A 1 195 ? 0.466 26.869 -4.476 1.00 40.66 195 ILE A C 1
ATOM 1501 O O . ILE A 1 195 ? 1.650 26.536 -4.535 1.00 40.66 195 ILE A O 1
ATOM 1505 N N . SER A 1 196 ? -0.111 27.242 -3.335 1.00 36.50 196 SER A N 1
ATOM 1506 C CA . SER A 1 196 ? 0.404 26.882 -2.017 1.00 36.50 196 SER A CA 1
ATOM 1507 C C . SER A 1 196 ? -0.006 25.437 -1.706 1.00 36.50 196 SER A C 1
ATOM 1509 O O . SER A 1 196 ? -1.139 25.028 -1.945 1.00 36.50 196 SER A O 1
ATOM 1511 N N . VAL A 1 197 ? 0.934 24.655 -1.172 1.00 43.06 197 VAL A N 1
ATOM 1512 C CA . VAL A 1 197 ? 0.840 23.202 -0.903 1.00 43.06 197 VAL A CA 1
ATOM 1513 C C . VAL A 1 197 ? -0.180 22.847 0.198 1.00 43.06 197 VAL A C 1
ATOM 1515 O O . VAL A 1 197 ? -0.345 21.686 0.555 1.00 43.06 197 VAL A O 1
ATOM 1518 N N . GLU A 1 198 ? -0.907 23.814 0.748 1.00 41.59 198 GLU A N 1
ATOM 1519 C CA . GLU A 1 198 ? -1.618 23.606 2.011 1.00 41.59 198 GLU A CA 1
ATOM 1520 C C . GLU A 1 198 ? -3.059 23.104 1.885 1.00 41.59 198 GLU A C 1
ATOM 1522 O O . GLU A 1 198 ? -3.597 22.661 2.888 1.00 41.59 198 GLU A O 1
ATOM 1527 N N . ASN A 1 199 ? -3.680 23.074 0.699 1.00 44.41 199 ASN A N 1
ATOM 1528 C CA . ASN A 1 199 ? -5.061 22.577 0.554 1.00 44.41 199 ASN A CA 1
ATOM 1529 C C . ASN A 1 199 ? -5.291 21.844 -0.777 1.00 44.41 199 ASN A C 1
ATOM 1531 O O . ASN A 1 199 ? -6.155 22.210 -1.573 1.00 44.41 199 ASN A O 1
ATOM 1535 N N . GLU A 1 200 ? -4.499 20.809 -1.048 1.00 59.75 200 GLU A N 1
ATOM 1536 C CA . GLU A 1 200 ? -4.765 19.918 -2.177 1.00 59.75 200 GLU A CA 1
ATOM 1537 C C . GLU A 1 200 ? -5.955 19.005 -1.833 1.00 59.75 200 GLU A C 1
ATOM 1539 O O . GLU A 1 200 ? -5.828 18.054 -1.061 1.00 59.75 200 GLU A O 1
ATOM 1544 N N . VAL A 1 201 ? -7.138 19.340 -2.354 1.00 66.44 201 VAL A N 1
ATOM 1545 C CA . VAL A 1 201 ? -8.382 18.609 -2.080 1.00 66.44 201 VAL A CA 1
ATOM 1546 C C . VAL A 1 201 ? -8.374 17.286 -2.848 1.00 66.44 201 VAL A C 1
ATOM 1548 O O . VAL A 1 201 ? -8.433 17.259 -4.080 1.00 66.44 201 VAL A O 1
ATOM 1551 N N . LEU A 1 202 ? -8.296 16.176 -2.115 1.00 74.81 202 LEU A N 1
ATOM 1552 C CA . LEU A 1 202 ? -8.466 14.840 -2.682 1.00 74.81 202 LEU A CA 1
ATOM 1553 C C . LEU A 1 202 ? -9.922 14.640 -3.112 1.00 74.81 202 LEU A C 1
ATOM 1555 O O . LEU A 1 202 ? -10.843 15.051 -2.404 1.00 74.81 202 LEU A O 1
ATOM 1559 N N . ALA A 1 203 ? -10.127 13.990 -4.258 1.00 69.56 203 ALA A N 1
ATOM 1560 C CA . ALA A 1 203 ? -11.451 13.508 -4.619 1.00 69.56 203 ALA A CA 1
ATOM 1561 C C . ALA A 1 203 ? -11.873 12.419 -3.621 1.00 69.56 203 ALA A C 1
ATOM 1563 O O . ALA A 1 203 ? -11.044 11.589 -3.227 1.00 69.56 203 ALA A O 1
ATOM 1564 N N . PRO A 1 204 ? -13.153 12.381 -3.220 1.00 77.12 204 PRO A N 1
ATOM 1565 C CA . PRO A 1 204 ? -13.655 11.266 -2.438 1.00 77.12 204 PRO A CA 1
ATOM 1566 C C . PRO A 1 204 ? -13.483 9.976 -3.244 1.00 77.12 204 PRO A C 1
ATOM 1568 O O . PRO A 1 204 ? -13.765 9.937 -4.445 1.00 77.12 204 PRO A O 1
ATOM 1571 N N . VAL A 1 205 ? -13.063 8.884 -2.597 1.00 79.75 205 VAL A N 1
ATOM 1572 C CA . VAL A 1 205 ? -12.783 7.622 -3.313 1.00 79.75 205 VAL A CA 1
ATOM 1573 C C . VAL A 1 205 ? -13.977 7.044 -4.067 1.00 79.75 205 VAL A C 1
ATOM 1575 O O . VAL A 1 205 ? -13.794 6.169 -4.910 1.00 79.75 205 VAL A O 1
ATOM 1578 N N . SER A 1 206 ? -15.199 7.506 -3.790 1.00 77.44 206 SER A N 1
ATOM 1579 C CA . SER A 1 206 ? -16.404 7.186 -4.560 1.00 77.44 206 SER A CA 1
ATOM 1580 C C . SER A 1 206 ? -16.319 7.621 -6.025 1.00 77.44 206 SER A C 1
ATOM 1582 O O . SER A 1 206 ? -16.938 6.982 -6.871 1.00 77.44 206 SER A O 1
ATOM 1584 N N . GLU A 1 207 ? -15.541 8.657 -6.337 1.00 86.06 207 GLU A N 1
ATOM 1585 C CA . GLU A 1 207 ? -15.413 9.223 -7.686 1.00 86.06 207 GLU A CA 1
ATOM 1586 C C . GLU A 1 207 ? -14.369 8.509 -8.553 1.00 86.06 207 GLU A C 1
ATOM 1588 O O . GLU A 1 207 ? -14.371 8.680 -9.772 1.00 86.06 207 GLU A O 1
ATOM 1593 N N . LEU A 1 208 ? -13.521 7.663 -7.955 1.00 90.19 208 LEU A N 1
ATOM 1594 C CA . LEU A 1 208 ? -12.500 6.927 -8.697 1.00 90.19 208 LEU A CA 1
ATOM 1595 C C . LEU A 1 208 ? -13.134 5.914 -9.656 1.00 90.19 208 LEU A C 1
ATOM 1597 O O . LEU A 1 208 ? -13.994 5.113 -9.261 1.00 90.19 208 LEU A O 1
ATOM 1601 N N . ASN A 1 209 ? -12.687 5.926 -10.908 1.00 92.38 209 ASN A N 1
ATOM 1602 C CA . ASN A 1 209 ? -13.119 5.006 -11.953 1.00 92.38 209 ASN A CA 1
ATOM 1603 C C . ASN A 1 209 ? -12.367 3.660 -11.894 1.00 92.38 209 ASN A C 1
ATOM 1605 O O . ASN A 1 209 ? -11.512 3.433 -11.039 1.00 92.38 209 ASN A O 1
ATOM 1609 N N . ALA A 1 210 ? -12.723 2.728 -12.783 1.00 94.06 210 ALA A N 1
ATOM 1610 C CA . ALA A 1 210 ? -12.165 1.376 -12.778 1.00 94.06 210 ALA A CA 1
ATOM 1611 C C . ALA A 1 210 ? -10.652 1.336 -13.063 1.00 94.06 210 ALA A C 1
ATOM 1613 O O . ALA A 1 210 ? -9.947 0.573 -12.401 1.00 94.06 210 ALA A O 1
ATOM 1614 N N . ASP A 1 211 ? -10.164 2.166 -13.987 1.00 94.50 211 ASP A N 1
ATOM 1615 C CA . ASP A 1 211 ? -8.750 2.221 -14.373 1.00 94.50 211 ASP A CA 1
ATOM 1616 C C . ASP A 1 211 ? -7.904 2.846 -13.258 1.00 94.50 211 ASP A C 1
ATOM 1618 O O . ASP A 1 211 ? -6.846 2.326 -12.910 1.00 94.50 211 ASP A O 1
ATOM 1622 N N . GLU A 1 212 ? -8.404 3.914 -12.632 1.00 95.31 212 GLU A N 1
ATOM 1623 C CA . GLU A 1 212 ? -7.784 4.556 -11.462 1.00 95.31 212 GLU A CA 1
ATOM 1624 C C . GLU A 1 212 ? -7.664 3.574 -10.292 1.00 95.31 212 GLU A C 1
ATOM 1626 O O . GLU A 1 212 ? -6.601 3.414 -9.691 1.00 95.31 212 GLU A O 1
ATOM 1631 N N . LEU A 1 213 ? -8.752 2.858 -10.001 1.00 96.00 213 LEU A N 1
ATOM 1632 C CA . LEU A 1 213 ? -8.783 1.838 -8.959 1.00 96.00 213 LEU A CA 1
ATOM 1633 C C . LEU A 1 213 ? -7.859 0.655 -9.265 1.00 96.00 213 LEU A C 1
ATOM 1635 O O . LEU A 1 213 ? -7.294 0.075 -8.341 1.00 96.00 213 LEU A O 1
ATOM 1639 N N . HIS A 1 214 ? -7.719 0.267 -10.532 1.00 97.19 214 HIS A N 1
ATOM 1640 C CA . HIS A 1 214 ? -6.820 -0.814 -10.919 1.00 97.19 214 HIS A CA 1
ATOM 1641 C C . HIS A 1 214 ? -5.347 -0.400 -10.819 1.00 97.19 214 HIS A C 1
ATOM 1643 O O . HIS A 1 214 ? -4.548 -1.145 -10.256 1.00 97.19 214 HIS A O 1
ATOM 1649 N N . ALA A 1 215 ? -5.003 0.813 -11.257 1.00 97.62 215 ALA A N 1
ATOM 1650 C CA . ALA A 1 215 ? -3.658 1.355 -11.094 1.00 97.62 215 ALA A CA 1
ATOM 1651 C C . ALA A 1 215 ? -3.257 1.435 -9.610 1.00 97.62 215 ALA A C 1
ATOM 1653 O O . ALA A 1 215 ? -2.170 0.990 -9.242 1.00 97.62 215 ALA A O 1
ATOM 1654 N N . LEU A 1 216 ? -4.153 1.918 -8.737 1.00 97.88 216 LEU A N 1
ATOM 1655 C CA . LEU A 1 216 ? -3.929 1.935 -7.285 1.00 97.88 216 LEU A CA 1
ATOM 1656 C C . LEU A 1 216 ? -3.741 0.530 -6.703 1.00 97.88 216 LEU A C 1
ATOM 1658 O O . LEU A 1 216 ? -2.902 0.339 -5.827 1.00 97.88 216 LEU A O 1
ATOM 1662 N N . GLU A 1 217 ? -4.494 -0.458 -7.186 1.00 97.62 217 GLU A N 1
ATOM 1663 C CA . GLU A 1 217 ? -4.345 -1.854 -6.770 1.00 97.62 217 GLU A CA 1
ATOM 1664 C C . GLU A 1 217 ? -2.947 -2.398 -7.099 1.00 97.62 217 GLU A C 1
ATOM 1666 O O . GLU A 1 217 ? -2.294 -2.946 -6.211 1.00 97.62 217 GLU A O 1
ATOM 1671 N N . CYS A 1 218 ? -2.446 -2.180 -8.319 1.00 98.44 218 CYS A N 1
ATOM 1672 C CA . CYS A 1 218 ? -1.084 -2.567 -8.705 1.00 98.44 218 CYS A CA 1
ATOM 1673 C C . CYS A 1 218 ? -0.014 -1.826 -7.887 1.00 98.44 218 CYS A C 1
ATOM 1675 O O . CYS A 1 218 ? 0.953 -2.436 -7.424 1.00 98.44 218 CYS A O 1
ATOM 1677 N N . ILE A 1 219 ? -0.201 -0.522 -7.661 1.00 98.62 219 ILE A N 1
ATOM 1678 C CA . ILE A 1 219 ? 0.716 0.299 -6.864 1.00 98.62 219 ILE A CA 1
ATOM 1679 C C . ILE A 1 219 ? 0.801 -0.216 -5.421 1.00 98.62 219 ILE A C 1
ATOM 1681 O O . ILE A 1 219 ? 1.900 -0.465 -4.925 1.00 98.62 219 ILE A O 1
ATOM 1685 N N . TYR A 1 220 ? -0.332 -0.403 -4.741 1.00 98.38 220 TYR A N 1
ATOM 1686 C CA . TYR A 1 220 ? -0.331 -0.825 -3.338 1.00 98.38 220 TYR A CA 1
ATOM 1687 C C . TYR A 1 220 ? 0.084 -2.281 -3.153 1.00 98.38 220 TYR A C 1
ATOM 1689 O O . TYR A 1 220 ? 0.690 -2.600 -2.130 1.00 98.38 220 TYR A O 1
ATOM 1697 N N . LEU A 1 221 ? -0.143 -3.139 -4.150 1.00 98.12 221 LEU A N 1
ATOM 1698 C CA . LEU A 1 221 ? 0.428 -4.479 -4.165 1.00 98.12 221 LEU A CA 1
ATOM 1699 C C . LEU A 1 221 ? 1.964 -4.425 -4.159 1.00 98.12 221 LEU A C 1
ATOM 1701 O O . LEU A 1 221 ? 2.599 -5.087 -3.334 1.00 98.12 221 LEU A O 1
ATOM 1705 N N . LEU A 1 222 ? 2.558 -3.605 -5.035 1.00 98.62 222 LEU A N 1
ATOM 1706 C CA . LEU A 1 222 ? 4.008 -3.425 -5.108 1.00 98.62 222 LEU A CA 1
ATOM 1707 C C . LEU A 1 222 ? 4.567 -2.796 -3.825 1.00 98.62 222 LEU A C 1
ATOM 1709 O O . LEU A 1 222 ? 5.525 -3.325 -3.261 1.00 98.62 222 LEU A O 1
ATOM 1713 N N . ILE A 1 223 ? 3.956 -1.711 -3.333 1.00 98.75 223 ILE A N 1
ATOM 1714 C CA . ILE A 1 223 ? 4.347 -1.074 -2.065 1.00 98.75 223 ILE A CA 1
ATOM 1715 C C . ILE A 1 223 ? 4.323 -2.109 -0.941 1.00 98.75 223 ILE A C 1
ATOM 1717 O O . ILE A 1 223 ? 5.315 -2.265 -0.231 1.00 98.75 223 ILE A O 1
ATOM 1721 N N . CYS A 1 224 ? 3.215 -2.842 -0.794 1.00 98.56 224 CYS A N 1
ATOM 1722 C CA . CYS A 1 224 ? 3.055 -3.831 0.264 1.00 98.56 224 CYS A CA 1
ATOM 1723 C C . CYS A 1 224 ? 4.139 -4.907 0.187 1.00 98.56 224 CYS A C 1
ATOM 1725 O O . CYS A 1 224 ? 4.718 -5.249 1.215 1.00 98.56 224 CYS A O 1
ATOM 1727 N N . HIS A 1 225 ? 4.451 -5.417 -1.005 1.00 97.94 225 HIS A N 1
ATOM 1728 C CA . HIS A 1 225 ? 5.526 -6.391 -1.165 1.00 97.94 225 HIS A CA 1
ATOM 1729 C C . HIS A 1 225 ? 6.887 -5.809 -0.751 1.00 97.94 225 HIS A C 1
ATOM 1731 O O . HIS A 1 225 ? 7.605 -6.422 0.038 1.00 97.94 225 HIS A O 1
ATOM 1737 N N . LEU A 1 226 ? 7.238 -4.619 -1.246 1.00 98.38 226 LEU A N 1
ATOM 1738 C CA . LEU A 1 226 ? 8.536 -3.996 -0.988 1.00 98.38 226 LEU A CA 1
ATOM 1739 C C . LEU A 1 226 ? 8.758 -3.702 0.498 1.00 98.38 226 LEU A C 1
ATOM 1741 O O . LEU A 1 226 ? 9.806 -4.078 1.024 1.00 98.38 226 LEU A O 1
ATOM 1745 N N . VAL A 1 227 ? 7.777 -3.121 1.200 1.00 98.38 227 VAL A N 1
ATOM 1746 C CA . VAL A 1 227 ? 7.933 -2.814 2.635 1.00 98.38 227 VAL A CA 1
ATOM 1747 C C . VAL A 1 227 ? 8.053 -4.069 3.501 1.00 98.38 227 VAL A C 1
ATOM 1749 O O . VAL A 1 227 ? 8.751 -4.048 4.507 1.00 98.38 227 VAL A O 1
ATOM 1752 N N . HIS A 1 228 ? 7.437 -5.187 3.097 1.00 97.31 228 HIS A N 1
ATOM 1753 C CA . HIS A 1 228 ? 7.612 -6.474 3.782 1.00 97.31 228 HIS A CA 1
ATOM 1754 C C . HIS A 1 228 ? 8.939 -7.157 3.430 1.00 97.31 228 HIS A C 1
ATOM 1756 O O . HIS A 1 228 ? 9.334 -8.107 4.102 1.00 97.31 228 HIS A O 1
ATOM 1762 N N . SER A 1 229 ? 9.624 -6.697 2.381 1.00 95.31 229 SER A N 1
ATOM 1763 C CA . SER A 1 229 ? 10.876 -7.288 1.914 1.00 95.31 229 SER A CA 1
ATOM 1764 C C . SER A 1 229 ? 12.129 -6.696 2.568 1.00 95.31 229 SER A C 1
ATOM 1766 O O . SER A 1 229 ? 13.197 -7.293 2.448 1.00 95.31 229 SER A O 1
ATOM 1768 N N . GLY A 1 230 ? 12.016 -5.553 3.254 1.00 94.31 230 GLY A N 1
ATOM 1769 C CA . GLY A 1 230 ? 13.133 -4.921 3.955 1.00 94.31 230 GLY A CA 1
ATOM 1770 C C . GLY A 1 230 ? 12.733 -3.650 4.707 1.00 94.31 230 GLY A C 1
ATOM 1771 O O . GLY A 1 230 ? 11.904 -2.872 4.235 1.00 94.31 230 GLY A O 1
ATOM 1772 N N . ASN A 1 231 ? 13.360 -3.424 5.866 1.00 96.75 231 ASN A N 1
ATOM 1773 C CA . ASN A 1 231 ? 13.033 -2.306 6.756 1.00 96.75 231 ASN A CA 1
ATOM 1774 C C . ASN A 1 231 ? 13.283 -0.930 6.115 1.00 96.75 231 ASN A C 1
ATOM 1776 O O . ASN A 1 231 ? 12.523 0.000 6.352 1.00 96.75 231 ASN A O 1
ATOM 1780 N N . ASP A 1 232 ? 14.286 -0.797 5.242 1.00 98.19 232 ASP A N 1
ATOM 1781 C CA . ASP A 1 232 ? 14.569 0.479 4.570 1.00 98.19 232 ASP A CA 1
ATOM 1782 C C . ASP A 1 232 ? 13.408 0.944 3.675 1.00 98.19 232 ASP A C 1
ATOM 1784 O O . ASP A 1 232 ? 13.149 2.142 3.561 1.00 98.19 232 ASP A O 1
ATOM 1788 N N . PHE A 1 233 ? 12.655 0.014 3.074 1.00 98.62 233 PHE A N 1
ATOM 1789 C CA . PHE A 1 233 ? 11.440 0.358 2.331 1.00 98.62 233 PHE A CA 1
ATOM 1790 C C . PHE A 1 233 ? 10.311 0.808 3.260 1.00 98.62 233 PHE A C 1
ATOM 1792 O O . PHE A 1 233 ? 9.571 1.726 2.907 1.00 98.62 233 PHE A O 1
ATOM 1799 N N . LEU A 1 234 ? 10.180 0.185 4.435 1.00 98.56 234 LEU A N 1
ATOM 1800 C CA . LEU A 1 234 ? 9.204 0.583 5.451 1.00 98.56 234 LEU A CA 1
ATOM 1801 C C . LEU A 1 234 ? 9.493 1.998 5.971 1.00 98.56 234 LEU A C 1
ATOM 1803 O O . LEU A 1 234 ? 8.581 2.819 6.030 1.00 98.56 234 LEU A O 1
ATOM 1807 N N . VAL A 1 235 ? 10.763 2.313 6.243 1.00 98.25 235 VAL A N 1
ATOM 1808 C CA . VAL A 1 235 ? 11.205 3.668 6.612 1.00 98.25 235 VAL A CA 1
ATOM 1809 C C . VAL A 1 235 ? 10.853 4.666 5.508 1.00 98.25 235 VAL A C 1
ATOM 1811 O O . VAL A 1 235 ? 10.207 5.675 5.780 1.00 98.25 235 VAL A O 1
ATOM 1814 N N . GLN A 1 236 ? 11.160 4.353 4.242 1.00 98.12 236 GLN A N 1
ATOM 1815 C CA . GLN A 1 236 ? 10.785 5.220 3.118 1.00 98.12 236 GLN A CA 1
ATOM 1816 C C . GLN A 1 236 ? 9.271 5.423 2.980 1.00 98.12 236 GLN A C 1
ATOM 1818 O O . GLN A 1 236 ? 8.845 6.494 2.549 1.00 98.12 236 GLN A O 1
ATOM 1823 N N . PHE A 1 237 ? 8.456 4.420 3.320 1.00 98.69 237 PHE A N 1
ATOM 1824 C CA . PHE A 1 237 ? 7.001 4.557 3.331 1.00 98.69 237 PHE A CA 1
ATOM 1825 C C . PHE A 1 237 ? 6.549 5.559 4.398 1.00 98.69 237 PHE A C 1
ATOM 1827 O O . PHE A 1 237 ? 5.774 6.462 4.083 1.00 98.69 237 PHE A O 1
ATOM 1834 N N . CYS A 1 238 ? 7.046 5.429 5.632 1.00 98.38 238 CYS A N 1
ATOM 1835 C CA . CYS A 1 238 ? 6.725 6.344 6.729 1.00 98.38 238 CYS A CA 1
ATOM 1836 C C . CYS A 1 238 ? 7.169 7.781 6.414 1.00 98.38 238 CYS A C 1
ATOM 1838 O O . CYS A 1 238 ? 6.361 8.707 6.519 1.00 98.38 238 CYS A O 1
ATOM 1840 N N . ASP A 1 239 ? 8.407 7.954 5.941 1.00 97.31 239 ASP A N 1
ATOM 1841 C CA . ASP A 1 239 ? 8.954 9.257 5.552 1.00 97.31 239 ASP A CA 1
ATOM 1842 C C . ASP A 1 239 ? 8.119 9.899 4.442 1.00 97.31 239 ASP A C 1
ATOM 1844 O O . ASP A 1 239 ? 7.727 11.060 4.541 1.00 97.31 239 ASP A O 1
ATOM 1848 N N . ALA A 1 240 ? 7.792 9.142 3.392 1.00 96.88 240 ALA A N 1
ATOM 1849 C CA . ALA A 1 240 ? 6.957 9.636 2.304 1.00 96.88 240 ALA A CA 1
ATOM 1850 C C . ALA A 1 240 ? 5.545 9.989 2.773 1.00 96.88 240 ALA A C 1
ATOM 1852 O O . ALA A 1 240 ? 4.998 11.004 2.343 1.00 96.88 240 ALA A O 1
ATOM 1853 N N . ALA A 1 241 ? 4.947 9.188 3.656 1.00 96.62 241 ALA A N 1
ATOM 1854 C CA . ALA A 1 241 ? 3.618 9.473 4.175 1.00 96.62 241 ALA A CA 1
ATOM 1855 C C . ALA A 1 241 ? 3.579 10.809 4.934 1.00 96.62 241 ALA A C 1
ATOM 1857 O O . ALA A 1 241 ? 2.631 11.578 4.756 1.00 96.62 241 ALA A O 1
ATOM 1858 N N . ALA A 1 242 ? 4.622 11.111 5.712 1.00 94.00 242 ALA A N 1
ATOM 1859 C CA . ALA A 1 242 ? 4.770 12.386 6.404 1.00 94.00 242 ALA A CA 1
ATOM 1860 C C . ALA A 1 242 ? 5.073 13.541 5.431 1.00 94.00 242 ALA A C 1
ATOM 1862 O O . ALA A 1 242 ? 4.348 14.534 5.397 1.00 94.00 242 ALA A O 1
ATOM 1863 N N . ILE A 1 243 ? 6.106 13.393 4.597 1.00 93.19 243 ILE A N 1
ATOM 1864 C CA . ILE A 1 243 ? 6.599 14.433 3.680 1.00 93.19 243 ILE A CA 1
ATOM 1865 C C . ILE A 1 243 ? 5.529 14.861 2.670 1.00 93.19 243 ILE A C 1
ATOM 1867 O O . ILE A 1 243 ? 5.408 16.039 2.340 1.00 93.19 243 ILE A O 1
ATOM 1871 N N . LEU A 1 244 ? 4.743 13.908 2.173 1.00 91.62 244 LEU A N 1
ATOM 1872 C CA . LEU A 1 244 ? 3.729 14.157 1.150 1.00 91.62 244 LEU A CA 1
ATOM 1873 C C . LEU A 1 244 ? 2.362 14.483 1.723 1.00 91.62 244 LEU A C 1
ATOM 1875 O O . LEU A 1 244 ? 1.422 14.641 0.940 1.00 91.62 244 LEU A O 1
ATOM 1879 N N . ASN A 1 245 ? 2.235 14.550 3.050 1.00 92.00 245 ASN A N 1
ATOM 1880 C CA . ASN A 1 245 ? 0.952 14.647 3.729 1.00 92.00 245 ASN A CA 1
ATOM 1881 C C . ASN A 1 245 ? -0.038 13.602 3.172 1.00 92.00 245 ASN A C 1
ATOM 1883 O O . ASN A 1 245 ? -1.104 13.934 2.654 1.00 92.00 245 ASN A O 1
ATOM 1887 N N . ALA A 1 246 ? 0.370 12.329 3.169 1.00 93.88 246 ALA A N 1
ATOM 1888 C CA . ALA A 1 246 ? -0.399 11.242 2.565 1.00 93.88 246 ALA A CA 1
ATOM 1889 C C . ALA A 1 246 ? -1.469 10.672 3.507 1.00 93.88 246 ALA A C 1
ATOM 1891 O O . ALA A 1 246 ? -2.256 9.836 3.077 1.00 93.88 246 ALA A O 1
ATOM 1892 N N . VAL A 1 247 ? -1.537 11.111 4.769 1.00 94.06 247 VAL A N 1
ATOM 1893 C CA . VAL A 1 247 ? -2.535 10.635 5.745 1.00 94.06 247 VAL A CA 1
ATOM 1894 C C . VAL A 1 247 ? -3.972 10.707 5.198 1.00 94.06 247 VAL A C 1
ATOM 1896 O O . VAL A 1 247 ? -4.645 9.675 5.247 1.00 94.06 247 VAL A O 1
ATOM 1899 N N . PRO A 1 248 ? -4.432 11.821 4.585 1.00 91.44 248 PRO A N 1
ATOM 1900 C CA . PRO A 1 248 ? -5.768 11.881 3.990 1.00 91.44 248 PRO A CA 1
ATOM 1901 C C . PRO A 1 248 ? -5.970 10.870 2.856 1.00 91.44 248 PRO A C 1
ATOM 1903 O O . PRO A 1 248 ? -7.031 10.262 2.751 1.00 91.44 248 PRO A O 1
ATOM 1906 N N . LEU A 1 249 ? -4.942 10.633 2.033 1.00 92.94 249 LEU A N 1
ATOM 1907 C CA . LEU A 1 249 ? -4.986 9.611 0.985 1.00 92.94 249 LEU A CA 1
ATOM 1908 C C . LEU A 1 249 ? -5.134 8.214 1.600 1.00 92.94 249 LEU A C 1
ATOM 1910 O O . LEU A 1 249 ? -5.983 7.443 1.168 1.00 92.94 249 LEU A O 1
ATOM 1914 N N . LEU A 1 250 ? -4.333 7.880 2.614 1.00 95.44 250 LEU A N 1
ATOM 1915 C CA . LEU A 1 250 ? -4.392 6.569 3.264 1.00 95.44 250 LEU A CA 1
ATOM 1916 C C . LEU A 1 250 ? -5.755 6.332 3.932 1.00 95.44 250 LEU A C 1
ATOM 1918 O O . LEU A 1 250 ? -6.315 5.246 3.794 1.00 95.44 250 LEU A O 1
ATOM 1922 N N . GLN A 1 251 ? -6.317 7.351 4.588 1.00 93.19 251 GLN A N 1
ATOM 1923 C CA . GLN A 1 251 ? -7.675 7.315 5.141 1.00 93.19 251 GLN A CA 1
ATOM 1924 C C . GLN A 1 251 ? -8.708 7.013 4.053 1.00 93.19 251 GLN A C 1
ATOM 1926 O O . GLN A 1 251 ? -9.484 6.070 4.183 1.00 93.19 251 GLN A O 1
ATOM 1931 N N . GLN A 1 252 ? -8.667 7.765 2.951 1.00 90.69 252 GLN A N 1
ATOM 1932 C CA . GLN A 1 252 ? -9.539 7.591 1.791 1.00 90.69 252 GLN A CA 1
ATOM 1933 C C . GLN A 1 252 ? -9.449 6.168 1.213 1.00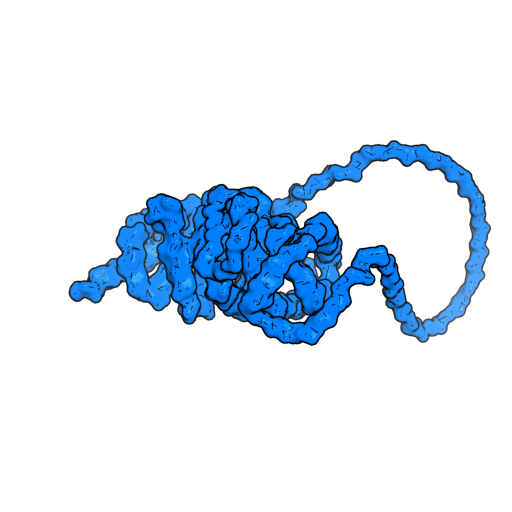 90.69 252 GLN A C 1
ATOM 1935 O O . GLN A 1 252 ? -10.470 5.522 0.976 1.00 90.69 252 GLN A O 1
ATOM 1940 N N . LEU A 1 253 ? -8.244 5.618 1.055 1.00 93.69 253 LEU A N 1
ATOM 1941 C CA . LEU A 1 253 ? -8.059 4.264 0.526 1.00 93.69 253 LEU A CA 1
ATOM 1942 C C . LEU A 1 253 ? -8.623 3.171 1.441 1.00 93.69 253 LEU A C 1
ATOM 1944 O O . LEU A 1 253 ? -9.100 2.159 0.931 1.00 93.69 253 LEU A O 1
ATOM 1948 N N . LEU A 1 254 ? -8.631 3.360 2.766 1.00 93.94 254 LEU A N 1
ATOM 1949 C CA . LEU A 1 254 ? -9.258 2.413 3.697 1.00 93.94 254 LEU A CA 1
ATOM 1950 C C . LEU A 1 254 ? -10.785 2.333 3.526 1.00 93.94 254 LEU A C 1
ATOM 1952 O O . LEU A 1 254 ? -11.374 1.294 3.826 1.00 93.94 254 LEU A O 1
ATOM 1956 N N . LEU A 1 255 ? -11.419 3.365 2.960 1.00 90.69 255 LEU A N 1
ATOM 1957 C CA . LEU A 1 255 ? -12.857 3.384 2.664 1.00 90.69 255 LEU A CA 1
ATOM 1958 C C . LEU A 1 255 ? -13.238 2.510 1.454 1.00 90.69 255 LEU A C 1
ATOM 1960 O O . LEU A 1 255 ? -14.416 2.252 1.205 1.00 90.69 255 LEU A O 1
ATOM 1964 N N . LEU A 1 256 ? -12.264 1.991 0.698 1.00 90.88 256 LEU A N 1
ATOM 1965 C CA . LEU A 1 256 ? -12.503 1.182 -0.504 1.00 90.88 256 LEU A CA 1
ATOM 1966 C C . LEU A 1 256 ? -12.924 -0.271 -0.225 1.00 90.88 256 LEU A C 1
ATOM 1968 O O . LEU A 1 256 ? -12.995 -1.063 -1.167 1.00 90.88 256 LEU A O 1
ATOM 1972 N N . GLY A 1 257 ? -13.238 -0.643 1.021 1.00 85.75 257 GLY A N 1
ATOM 1973 C CA . GLY A 1 257 ? -13.494 -2.036 1.423 1.00 85.75 257 GLY A CA 1
ATOM 1974 C C . GLY A 1 257 ? -14.542 -2.744 0.559 1.00 85.75 257 GLY A C 1
ATOM 1975 O O . GLY A 1 257 ? -14.339 -3.887 0.156 1.00 85.75 257 GLY A O 1
ATOM 1976 N N . GLY A 1 258 ? -15.606 -2.034 0.170 1.00 84.94 258 GLY A N 1
ATOM 1977 C CA . GLY A 1 258 ? -16.659 -2.571 -0.699 1.00 84.94 258 GLY A CA 1
ATOM 1978 C C . GLY A 1 258 ? -16.348 -2.570 -2.203 1.00 84.94 258 GLY A C 1
ATOM 1979 O O . GLY A 1 258 ? -17.007 -3.288 -2.950 1.00 84.94 258 GLY A O 1
ATOM 1980 N N . ARG A 1 259 ? -15.368 -1.782 -2.672 1.00 89.50 259 ARG A N 1
ATOM 1981 C CA . ARG A 1 259 ? -15.072 -1.593 -4.111 1.00 89.50 259 ARG A CA 1
ATOM 1982 C C . ARG A 1 259 ? -13.796 -2.303 -4.557 1.00 89.50 259 ARG A C 1
ATOM 1984 O O . ARG A 1 259 ? -13.764 -2.911 -5.623 1.00 89.50 259 ARG A O 1
ATOM 1991 N N . LYS A 1 260 ? -12.741 -2.212 -3.746 1.00 92.75 260 LYS A N 1
ATOM 1992 C CA . LYS A 1 260 ? -11.406 -2.758 -4.011 1.00 92.75 260 LYS A CA 1
ATOM 1993 C C . LYS A 1 260 ? -10.779 -3.261 -2.715 1.00 92.75 260 LYS A C 1
ATOM 1995 O O . LYS A 1 260 ? -9.884 -2.644 -2.143 1.00 92.75 260 LYS A O 1
ATOM 2000 N N . MET A 1 261 ? -11.231 -4.439 -2.283 1.00 94.19 261 MET A N 1
ATOM 2001 C CA . MET A 1 261 ? -10.743 -5.093 -1.063 1.00 94.19 261 MET A CA 1
ATOM 2002 C C . MET A 1 261 ? -9.218 -5.234 -1.019 1.00 94.19 261 MET A C 1
ATOM 2004 O O . MET A 1 261 ? -8.645 -5.118 0.059 1.00 94.19 261 MET A O 1
ATOM 2008 N N . ARG A 1 262 ? -8.559 -5.478 -2.164 1.00 95.62 262 ARG A N 1
ATOM 2009 C CA . ARG A 1 262 ? -7.112 -5.721 -2.214 1.00 95.62 262 ARG A CA 1
ATOM 2010 C C . ARG A 1 262 ? -6.306 -4.531 -1.689 1.00 95.62 262 ARG A C 1
ATOM 2012 O O . ARG A 1 262 ? -5.467 -4.725 -0.813 1.00 95.62 262 ARG A O 1
ATOM 2019 N N . ILE A 1 263 ? -6.648 -3.318 -2.131 1.00 96.62 263 ILE A N 1
ATOM 2020 C CA . ILE A 1 263 ? -6.028 -2.065 -1.672 1.00 96.62 263 ILE A CA 1
ATOM 2021 C C . ILE A 1 263 ? -6.136 -1.952 -0.149 1.00 96.62 263 ILE A C 1
ATOM 2023 O O . ILE A 1 263 ? -5.132 -1.762 0.532 1.00 96.62 263 ILE A O 1
ATOM 2027 N N . VAL A 1 264 ? -7.343 -2.145 0.394 1.00 96.50 264 VAL A N 1
ATOM 2028 C CA . VAL A 1 264 ? -7.586 -2.075 1.842 1.00 96.50 264 VAL A CA 1
ATOM 2029 C C . VAL A 1 264 ? -6.784 -3.133 2.585 1.00 96.50 264 VAL A C 1
ATOM 2031 O O . VAL A 1 264 ? -6.156 -2.835 3.597 1.00 96.50 264 VAL A O 1
ATOM 2034 N N . THR A 1 265 ? -6.767 -4.374 2.093 1.00 97.50 265 THR A N 1
ATOM 2035 C CA . THR A 1 265 ? -6.010 -5.439 2.750 1.00 97.50 265 THR A CA 1
ATOM 2036 C C . THR A 1 265 ? -4.517 -5.146 2.762 1.00 97.50 265 THR A C 1
ATOM 2038 O O . THR A 1 265 ? -3.893 -5.327 3.809 1.00 97.50 265 THR A O 1
ATOM 2041 N N . ASP A 1 266 ? -3.950 -4.698 1.644 1.00 98.44 266 ASP A N 1
ATOM 2042 C CA . ASP A 1 266 ? -2.522 -4.413 1.518 1.00 98.44 266 ASP A CA 1
ATOM 2043 C C . ASP A 1 266 ? -2.140 -3.210 2.392 1.00 98.44 266 ASP A C 1
ATOM 2045 O O . ASP A 1 266 ? -1.187 -3.294 3.165 1.00 98.44 266 ASP A O 1
ATOM 2049 N N . LEU A 1 267 ? -2.962 -2.157 2.424 1.00 98.06 267 LEU A N 1
ATOM 2050 C CA . LEU A 1 267 ? -2.761 -1.025 3.330 1.00 98.06 267 LEU A CA 1
ATOM 2051 C C . LEU A 1 267 ? -2.848 -1.427 4.812 1.00 98.06 267 LEU A C 1
ATOM 2053 O O . LEU A 1 267 ? -1.967 -1.075 5.593 1.00 98.06 267 LEU A O 1
ATOM 2057 N N . LEU A 1 268 ? -3.842 -2.227 5.214 1.00 97.88 268 LEU A N 1
ATOM 2058 C CA . LEU A 1 268 ? -3.927 -2.740 6.588 1.00 97.88 268 LEU A CA 1
ATOM 2059 C C . LEU A 1 268 ? -2.711 -3.598 6.966 1.00 97.88 268 LEU A C 1
ATOM 2061 O O . LEU A 1 268 ? -2.303 -3.594 8.128 1.00 97.88 268 LEU A O 1
ATOM 2065 N N . ALA A 1 269 ? -2.130 -4.341 6.018 1.00 98.31 269 ALA A N 1
ATOM 2066 C CA . ALA A 1 269 ? -0.903 -5.095 6.265 1.00 98.31 269 ALA A CA 1
ATOM 2067 C C . ALA A 1 269 ? 0.291 -4.166 6.503 1.00 98.31 269 ALA A C 1
ATOM 2069 O O . ALA A 1 269 ? 1.023 -4.379 7.466 1.00 98.31 269 ALA A O 1
ATOM 2070 N N . ILE A 1 270 ? 0.440 -3.113 5.693 1.00 98.62 270 ILE A N 1
ATOM 2071 C CA . ILE A 1 270 ? 1.484 -2.094 5.876 1.00 98.62 270 ILE A CA 1
ATOM 2072 C C . ILE A 1 270 ? 1.345 -1.428 7.251 1.00 98.62 270 ILE A C 1
ATOM 2074 O O . ILE A 1 270 ? 2.309 -1.381 8.005 1.00 98.62 270 ILE A O 1
ATOM 2078 N N . LEU A 1 271 ? 0.143 -0.981 7.631 1.00 98.19 271 LEU A N 1
ATOM 2079 C CA . LEU A 1 271 ? -0.083 -0.326 8.927 1.00 98.19 271 LEU A CA 1
ATOM 2080 C C . LEU A 1 271 ? 0.211 -1.258 10.115 1.00 98.19 271 LEU A C 1
ATOM 2082 O O . LEU A 1 271 ? 0.809 -0.836 11.102 1.00 98.19 271 LEU A O 1
ATOM 2086 N N . ASN A 1 272 ? -0.156 -2.541 10.013 1.00 97.81 272 ASN A N 1
ATOM 2087 C CA . ASN A 1 272 ? 0.210 -3.537 11.023 1.00 97.81 272 ASN A CA 1
ATOM 2088 C C . ASN A 1 272 ? 1.725 -3.747 11.103 1.00 97.81 272 ASN A C 1
ATOM 2090 O O . ASN A 1 272 ? 2.249 -3.957 12.195 1.00 97.81 272 ASN A O 1
ATOM 2094 N N . LEU A 1 273 ? 2.417 -3.721 9.962 1.00 98.06 273 LEU A N 1
ATOM 2095 C CA . LEU A 1 273 ? 3.867 -3.859 9.909 1.00 98.06 273 LEU A CA 1
ATOM 2096 C C . LEU A 1 273 ? 4.559 -2.668 10.584 1.00 98.06 273 LEU A C 1
ATOM 2098 O O . LEU A 1 273 ? 5.452 -2.892 11.393 1.00 98.06 273 LEU A O 1
ATOM 2102 N N . ILE A 1 274 ? 4.091 -1.437 10.340 1.00 98.00 274 ILE A N 1
ATOM 2103 C CA . ILE A 1 274 ? 4.611 -0.224 10.995 1.00 98.00 274 ILE A CA 1
ATOM 2104 C C . ILE A 1 274 ? 4.545 -0.365 12.518 1.00 98.00 274 ILE A C 1
ATOM 2106 O O . ILE A 1 274 ? 5.550 -0.189 13.194 1.00 98.00 274 ILE A O 1
ATOM 2110 N N . LEU A 1 275 ? 3.389 -0.745 13.070 1.00 96.44 275 LEU A N 1
ATOM 2111 C CA . LEU A 1 275 ? 3.237 -0.883 14.525 1.00 96.44 275 LEU A CA 1
ATOM 2112 C C . LEU A 1 275 ? 4.134 -1.965 15.137 1.00 96.44 275 LEU A C 1
ATOM 2114 O O . LEU A 1 275 ? 4.443 -1.901 16.325 1.00 96.44 275 LEU A O 1
ATOM 2118 N N . ARG A 1 276 ? 4.508 -2.977 14.350 1.00 95.12 276 ARG A N 1
ATOM 2119 C CA . ARG A 1 276 ? 5.323 -4.102 14.811 1.00 95.12 276 ARG A CA 1
ATOM 2120 C C . ARG A 1 276 ? 6.818 -3.834 14.718 1.00 95.12 276 ARG A C 1
ATOM 2122 O O . ARG A 1 276 ? 7.537 -4.178 15.648 1.00 95.12 276 ARG A O 1
ATOM 2129 N N . GLU A 1 277 ? 7.268 -3.277 13.601 1.00 96.00 277 GLU A N 1
ATOM 2130 C CA . GLU A 1 277 ? 8.694 -3.178 13.265 1.00 96.00 277 GLU A CA 1
ATOM 2131 C C . GLU A 1 277 ? 9.231 -1.737 13.376 1.00 96.00 277 GLU A C 1
ATOM 2133 O O . GLU A 1 277 ? 10.440 -1.540 13.442 1.00 96.00 277 GLU A O 1
ATOM 2138 N N . SER A 1 278 ? 8.354 -0.728 13.442 1.00 94.50 278 SER A N 1
ATOM 2139 C CA . SER A 1 278 ? 8.718 0.696 13.537 1.00 94.50 278 SER A CA 1
ATOM 2140 C C . SER A 1 278 ? 7.793 1.460 14.503 1.00 94.50 278 SER A C 1
ATOM 2142 O O . SER A 1 278 ? 7.079 2.383 14.089 1.00 94.50 278 SER A O 1
ATOM 2144 N N . PRO A 1 279 ? 7.746 1.082 15.797 1.00 92.00 279 PRO A N 1
ATOM 2145 C CA . PRO A 1 279 ? 6.822 1.656 16.779 1.00 92.00 279 PRO A CA 1
ATOM 2146 C C . PRO A 1 279 ? 6.988 3.172 16.981 1.00 92.00 279 PRO A C 1
ATOM 2148 O O . PRO A 1 279 ? 6.040 3.837 17.400 1.00 92.00 279 PRO A O 1
ATOM 2151 N N . GLU A 1 280 ? 8.138 3.752 16.639 1.00 93.44 280 GLU A N 1
ATOM 2152 C CA . GLU A 1 280 ? 8.362 5.201 16.594 1.00 93.44 280 GLU A CA 1
ATOM 2153 C C . GLU A 1 280 ? 7.414 5.931 15.628 1.00 93.44 280 GLU A C 1
ATOM 2155 O O . GLU A 1 280 ? 7.108 7.101 15.834 1.00 93.44 280 GLU A O 1
ATOM 2160 N N . ASN A 1 281 ? 6.869 5.229 14.631 1.00 95.69 281 ASN A N 1
ATOM 2161 C CA . ASN A 1 281 ? 5.905 5.755 13.665 1.00 95.69 281 ASN A CA 1
ATOM 2162 C C . ASN A 1 281 ? 4.439 5.496 14.070 1.00 95.69 281 ASN A C 1
ATOM 2164 O O . ASN A 1 281 ? 3.527 5.609 13.249 1.00 95.69 281 ASN A O 1
ATOM 2168 N N . THR A 1 282 ? 4.165 5.163 15.336 1.00 95.50 282 THR A N 1
ATOM 2169 C CA . THR A 1 282 ? 2.790 4.899 15.809 1.00 95.50 282 THR A CA 1
ATOM 2170 C C . THR A 1 282 ? 1.867 6.112 15.655 1.00 95.50 282 THR A C 1
ATOM 2172 O O . THR A 1 282 ? 0.674 5.936 15.416 1.00 95.50 282 THR A O 1
ATOM 2175 N N . ASP A 1 283 ? 2.385 7.342 15.761 1.00 94.50 283 ASP A N 1
ATOM 2176 C CA . ASP A 1 283 ? 1.609 8.571 15.518 1.00 94.50 283 ASP A CA 1
ATOM 2177 C C . ASP A 1 283 ? 1.000 8.610 14.112 1.00 94.50 283 ASP A C 1
ATOM 2179 O O . ASP A 1 283 ? -0.156 8.998 13.957 1.00 94.50 283 ASP A O 1
ATOM 2183 N N . LEU A 1 284 ? 1.740 8.157 13.094 1.00 95.81 284 LEU A N 1
ATOM 2184 C CA . LEU A 1 284 ? 1.247 8.087 11.719 1.00 95.81 284 LEU A CA 1
ATOM 2185 C C . LEU A 1 284 ? 0.047 7.137 11.619 1.00 95.81 284 LEU A C 1
ATOM 2187 O O . LEU A 1 284 ? -0.980 7.488 11.043 1.00 95.81 284 LEU A O 1
ATOM 2191 N N . VAL A 1 285 ? 0.161 5.941 12.203 1.00 95.81 285 VAL A N 1
ATOM 2192 C CA . VAL A 1 285 ? -0.914 4.938 12.171 1.00 95.81 285 VAL A CA 1
ATOM 2193 C C . VAL A 1 285 ? -2.135 5.420 12.951 1.00 95.81 285 VAL A C 1
ATOM 2195 O O . VAL A 1 285 ? -3.258 5.268 12.477 1.00 95.81 285 VAL A O 1
ATOM 2198 N N . GLU A 1 286 ? -1.933 6.044 14.111 1.00 93.31 286 GLU A N 1
ATOM 2199 C CA . GLU A 1 286 ? -3.015 6.648 14.888 1.00 93.31 286 GLU A CA 1
ATOM 2200 C C . GLU A 1 286 ? -3.774 7.699 14.071 1.00 93.31 286 GLU A C 1
ATOM 2202 O O . GLU A 1 286 ? -4.998 7.627 13.984 1.00 93.31 286 GLU A O 1
ATOM 2207 N N . GLN A 1 287 ? -3.067 8.626 13.417 1.00 92.88 287 GLN A N 1
ATOM 2208 C CA . GLN A 1 287 ? -3.690 9.653 12.577 1.00 92.88 287 GLN A CA 1
ATOM 2209 C C . GLN A 1 287 ? -4.492 9.041 11.427 1.00 92.88 287 GLN A C 1
ATOM 2211 O O . GLN A 1 287 ? -5.618 9.466 11.157 1.00 92.88 287 GLN A O 1
ATOM 2216 N N . VAL A 1 288 ? -3.944 8.015 10.768 1.00 93.19 288 VAL A N 1
ATOM 2217 C CA . VAL A 1 288 ? -4.647 7.308 9.694 1.00 93.19 288 VAL A CA 1
ATOM 2218 C C . VAL A 1 288 ? -5.916 6.645 10.220 1.00 93.19 288 VAL A C 1
ATOM 2220 O O . VAL A 1 288 ? -6.937 6.765 9.564 1.00 93.19 288 VAL A O 1
ATOM 2223 N N . ILE A 1 289 ? -5.888 5.988 11.384 1.00 89.44 289 ILE A N 1
ATOM 2224 C CA . ILE A 1 289 ? -7.032 5.220 11.903 1.00 89.44 289 ILE A CA 1
ATOM 2225 C C . ILE A 1 289 ? -8.099 6.085 12.580 1.00 89.44 289 ILE A C 1
ATOM 2227 O O . ILE A 1 289 ? -9.288 5.853 12.370 1.00 89.44 289 ILE A O 1
ATOM 2231 N N . ILE A 1 290 ? -7.709 7.088 13.367 1.00 85.06 290 ILE A N 1
ATOM 2232 C CA . ILE A 1 290 ? -8.668 7.969 14.051 1.00 85.06 290 ILE A CA 1
ATOM 2233 C C . ILE A 1 290 ? -9.374 8.887 13.053 1.00 85.06 290 ILE A C 1
ATOM 2235 O O . ILE A 1 290 ? -10.562 9.155 13.204 1.00 85.06 290 ILE A O 1
ATOM 2239 N N . GLY A 1 291 ? -8.666 9.355 12.024 1.00 79.88 291 GLY A N 1
ATOM 2240 C CA . GLY A 1 291 ? -9.246 10.260 11.035 1.00 79.88 291 GLY A CA 1
ATOM 2241 C C . GLY A 1 291 ? -10.070 9.575 9.942 1.00 79.88 291 GLY A C 1
ATOM 2242 O O . GLY A 1 291 ? -10.568 10.271 9.058 1.00 79.88 291 GLY A O 1
ATOM 2243 N N . ILE A 1 292 ? -10.246 8.244 9.977 1.00 77.94 292 ILE A N 1
ATOM 2244 C CA . ILE A 1 292 ? -11.152 7.567 9.041 1.00 77.94 292 ILE A CA 1
ATOM 2245 C C . ILE A 1 292 ? -12.589 7.988 9.361 1.00 77.94 292 ILE A C 1
ATOM 2247 O O . ILE A 1 292 ? -13.202 7.512 10.318 1.00 77.94 292 ILE A O 1
ATOM 2251 N N . SER A 1 293 ? -13.130 8.858 8.519 1.00 66.44 293 SER A N 1
ATOM 2252 C CA . SER A 1 293 ? -14.528 9.271 8.544 1.00 66.44 293 SER A CA 1
ATOM 2253 C C . SER A 1 293 ? -15.095 9.195 7.134 1.00 66.44 293 SER A C 1
ATOM 2255 O O . SER A 1 293 ? -14.417 9.542 6.164 1.00 66.44 293 SER A O 1
ATOM 2257 N N . ASP A 1 294 ? -16.321 8.693 7.014 1.00 59.97 294 ASP A N 1
ATOM 2258 C CA . ASP A 1 294 ? -17.088 8.863 5.787 1.00 59.97 294 ASP A CA 1
ATOM 2259 C C . ASP A 1 294 ? -17.674 10.283 5.707 1.00 59.97 294 ASP A C 1
ATOM 2261 O O . ASP A 1 294 ? -17.634 11.064 6.660 1.00 59.97 294 ASP A O 1
ATOM 2265 N N . ASN A 1 295 ? -18.259 10.619 4.555 1.00 54.16 295 ASN A N 1
ATOM 2266 C CA . ASN A 1 295 ? -18.957 11.893 4.348 1.00 54.16 295 ASN A CA 1
ATOM 2267 C C . ASN A 1 295 ? -20.152 12.094 5.311 1.00 54.16 295 ASN A C 1
ATOM 2269 O O . ASN A 1 295 ? -20.721 13.184 5.350 1.00 54.16 295 ASN A O 1
ATOM 2273 N N . GLU A 1 296 ? -20.542 11.060 6.064 1.00 49.66 296 GLU A N 1
ATOM 2274 C CA . GLU A 1 296 ? -21.634 11.068 7.042 1.00 49.66 296 GLU A CA 1
ATOM 2275 C C . GLU A 1 296 ? -21.131 11.201 8.495 1.00 49.66 296 GLU A C 1
ATOM 2277 O O . GLU A 1 296 ? -21.941 11.292 9.417 1.00 49.66 296 GLU A O 1
ATOM 2282 N N . GLY A 1 297 ? -19.812 11.273 8.716 1.00 49.53 297 GLY A N 1
ATOM 2283 C CA . GLY A 1 297 ? -19.203 11.480 10.031 1.00 49.53 297 GLY A CA 1
ATOM 2284 C C . GLY A 1 297 ? -19.164 10.237 10.927 1.00 49.53 297 GLY A C 1
ATOM 2285 O O . GLY A 1 297 ? -18.868 10.365 12.117 1.00 49.53 297 GLY A O 1
ATOM 2286 N N . ASN A 1 298 ? -19.437 9.044 10.392 1.00 51.12 298 ASN A N 1
ATOM 2287 C CA . ASN A 1 298 ? -19.312 7.790 11.132 1.00 51.12 298 ASN A CA 1
ATOM 2288 C C . ASN A 1 298 ? -17.871 7.259 11.065 1.00 51.12 298 ASN A C 1
ATOM 2290 O O . ASN A 1 298 ? -17.194 7.365 10.041 1.00 51.12 298 ASN A O 1
ATOM 2294 N N . SER A 1 299 ? -17.390 6.671 12.169 1.00 59.66 299 SER A N 1
ATOM 2295 C CA . SER A 1 299 ? -16.070 6.030 12.197 1.00 59.66 299 SER A CA 1
ATOM 2296 C C . SER A 1 299 ? -16.103 4.736 11.386 1.00 59.66 299 SER A C 1
ATOM 2298 O O . SER A 1 299 ? -16.627 3.707 11.823 1.00 59.66 299 SER A O 1
ATOM 2300 N N . ASP A 1 300 ? -15.498 4.769 10.202 1.00 74.00 300 ASP A N 1
ATOM 2301 C CA . ASP A 1 300 ? -15.488 3.633 9.274 1.00 74.00 300 ASP A CA 1
ATOM 2302 C C . ASP A 1 300 ? -14.563 2.492 9.714 1.00 74.00 300 ASP A C 1
ATOM 2304 O O . ASP A 1 300 ? -14.578 1.401 9.137 1.00 74.00 300 ASP A O 1
ATOM 2308 N N . MET A 1 301 ? -13.835 2.676 10.818 1.00 85.19 301 MET A N 1
ATOM 2309 C CA . MET A 1 301 ? -13.123 1.591 11.483 1.00 85.19 301 MET A CA 1
ATOM 2310 C C . MET A 1 301 ? -14.077 0.473 11.932 1.00 85.19 301 MET A C 1
ATOM 2312 O O . MET A 1 301 ? -13.741 -0.704 11.781 1.00 85.19 301 MET A O 1
ATOM 2316 N N . ASN A 1 302 ? -15.283 0.810 12.400 1.00 87.94 302 ASN A N 1
ATOM 2317 C CA . ASN A 1 302 ? -16.312 -0.173 12.750 1.00 87.94 302 ASN A CA 1
ATOM 2318 C C . ASN A 1 302 ? -16.725 -0.998 11.520 1.00 87.94 302 ASN A C 1
ATOM 2320 O O . ASN A 1 302 ? -16.819 -2.225 11.586 1.00 87.94 302 ASN A O 1
ATOM 2324 N N . LYS A 1 303 ? -16.880 -0.344 10.358 1.00 89.25 303 LYS A N 1
ATOM 2325 C CA . LYS A 1 303 ? -17.204 -1.019 9.089 1.00 89.25 303 LYS A CA 1
ATOM 2326 C C . LYS A 1 303 ? -16.101 -1.990 8.666 1.00 89.25 303 LYS A C 1
ATOM 2328 O O . LYS A 1 303 ? -16.404 -3.073 8.171 1.00 89.25 303 LYS A O 1
ATOM 2333 N N . LEU A 1 304 ? -14.831 -1.641 8.884 1.00 92.38 304 LEU A N 1
ATOM 2334 C CA . LEU A 1 304 ? -13.701 -2.539 8.627 1.00 92.38 304 LEU A CA 1
ATOM 2335 C C . LEU A 1 304 ? -13.664 -3.716 9.613 1.00 92.38 304 LEU A C 1
ATOM 2337 O O . LEU A 1 304 ? -13.443 -4.858 9.205 1.00 92.38 304 LEU A O 1
ATOM 2341 N N . LEU A 1 305 ? -13.919 -3.462 10.898 1.00 93.25 305 LEU A N 1
ATOM 2342 C CA . LEU A 1 305 ? -13.927 -4.486 11.943 1.00 93.25 305 LEU A CA 1
ATOM 2343 C C . LEU A 1 305 ? -15.061 -5.504 11.746 1.00 93.25 305 LEU A C 1
ATOM 2345 O O . LEU A 1 305 ? -14.872 -6.692 12.003 1.00 93.25 305 LEU A O 1
ATOM 2349 N N . MET A 1 306 ? -16.198 -5.051 11.216 1.00 93.81 306 MET A N 1
ATOM 2350 C CA . MET A 1 306 ? -17.386 -5.862 10.924 1.00 93.81 306 MET A CA 1
ATOM 2351 C C . MET A 1 306 ? -17.523 -6.233 9.438 1.00 93.81 306 MET A C 1
ATOM 2353 O O . MET A 1 306 ? -18.575 -6.693 8.994 1.00 93.81 306 MET A O 1
ATOM 2357 N N . HIS A 1 307 ? -16.461 -6.065 8.650 1.00 94.56 307 HIS A N 1
ATOM 2358 C CA . HIS A 1 307 ? -16.491 -6.282 7.207 1.00 94.56 307 HIS A CA 1
ATOM 2359 C C . HIS A 1 307 ? -16.825 -7.746 6.839 1.00 94.56 307 HIS A C 1
ATOM 2361 O O . HIS A 1 307 ? -16.349 -8.655 7.513 1.00 94.56 307 HIS A O 1
ATOM 2367 N N . PRO A 1 308 ? -17.544 -8.055 5.741 1.00 93.62 308 PRO A N 1
ATOM 2368 C CA . PRO A 1 308 ? -17.857 -9.445 5.366 1.00 93.62 308 PRO A CA 1
ATOM 2369 C C . PRO A 1 308 ? -16.623 -10.333 5.123 1.00 93.62 308 PRO A C 1
ATOM 2371 O O . PRO A 1 308 ? -16.625 -11.524 5.440 1.00 93.62 308 PRO A O 1
ATOM 2374 N N . SER A 1 309 ? -15.538 -9.751 4.604 1.00 94.94 309 SER A N 1
ATOM 2375 C CA . SER A 1 309 ? -14.256 -10.447 4.425 1.00 94.94 309 SER A CA 1
ATOM 2376 C C . SER A 1 309 ? -13.547 -10.682 5.759 1.00 94.94 309 SER A C 1
ATOM 2378 O O . SER A 1 309 ? -13.113 -9.735 6.416 1.00 94.94 309 SER A O 1
ATOM 2380 N N . GLN A 1 310 ? -13.343 -11.957 6.102 1.00 95.38 310 GLN A N 1
ATOM 2381 C CA . GLN A 1 310 ? -12.609 -12.384 7.297 1.00 95.38 310 GLN A CA 1
ATOM 2382 C C . GLN A 1 310 ? -11.178 -11.827 7.349 1.00 95.38 310 GLN A C 1
ATOM 2384 O O . GLN A 1 310 ? -10.676 -11.540 8.432 1.00 95.38 310 GLN A O 1
ATOM 2389 N N . ILE A 1 311 ? -10.517 -11.652 6.199 1.00 95.12 311 ILE A N 1
ATOM 2390 C CA . ILE A 1 311 ? -9.140 -11.137 6.142 1.00 95.12 311 ILE A CA 1
ATOM 2391 C C . ILE A 1 311 ? -9.092 -9.675 6.591 1.00 95.12 311 ILE A C 1
ATOM 2393 O O . ILE A 1 311 ? -8.208 -9.312 7.365 1.00 95.12 311 ILE A O 1
ATOM 2397 N N . ILE A 1 312 ? -10.045 -8.853 6.137 1.00 95.81 312 ILE A N 1
ATOM 2398 C CA . ILE A 1 312 ? -10.137 -7.445 6.546 1.00 95.81 312 ILE A CA 1
ATOM 2399 C C . ILE A 1 312 ? -10.425 -7.377 8.045 1.00 95.81 312 ILE A C 1
ATOM 2401 O O . ILE A 1 312 ? -9.639 -6.769 8.764 1.00 95.81 312 ILE A O 1
ATOM 2405 N N . ARG A 1 313 ? -11.441 -8.103 8.539 1.00 95.62 313 ARG A N 1
ATOM 2406 C CA . ARG A 1 313 ? -11.749 -8.141 9.981 1.00 95.62 313 ARG A CA 1
ATOM 2407 C C . ARG A 1 313 ? -10.540 -8.536 10.823 1.00 95.62 313 ARG A C 1
ATOM 2409 O O . ARG A 1 313 ? -10.228 -7.864 11.801 1.00 95.62 313 ARG A O 1
ATOM 2416 N N . ALA A 1 314 ? -9.830 -9.596 10.431 1.00 96.00 314 ALA A N 1
ATOM 2417 C CA . ALA A 1 314 ? -8.651 -10.066 11.151 1.00 96.00 314 ALA A CA 1
ATOM 2418 C C . ALA A 1 314 ? -7.529 -9.023 11.179 1.00 96.00 314 ALA A C 1
ATOM 2420 O O . ALA A 1 314 ? -6.990 -8.741 12.247 1.00 96.00 314 ALA A O 1
ATOM 2421 N N . ARG A 1 315 ? -7.190 -8.424 10.030 1.00 96.06 315 ARG A N 1
ATOM 2422 C CA . ARG A 1 315 ? -6.130 -7.406 9.953 1.00 96.06 315 ARG A CA 1
ATOM 2423 C C . ARG A 1 315 ? -6.507 -6.133 10.708 1.00 96.06 315 ARG A C 1
ATOM 2425 O O . ARG A 1 315 ? -5.642 -5.553 11.358 1.00 96.06 315 ARG A O 1
ATOM 2432 N N . THR A 1 316 ? -7.773 -5.725 10.671 1.00 95.81 316 THR A N 1
ATOM 2433 C CA . THR A 1 316 ? -8.277 -4.581 11.440 1.00 95.81 316 THR A CA 1
ATOM 2434 C C . THR A 1 316 ? -8.236 -4.857 12.939 1.00 95.81 316 THR A C 1
ATOM 2436 O O . THR A 1 316 ? -7.729 -4.034 13.694 1.00 95.81 316 THR A O 1
ATOM 2439 N N . CYS A 1 317 ? -8.684 -6.033 13.384 1.00 95.50 317 CYS A N 1
ATOM 2440 C CA . CYS A 1 317 ? -8.634 -6.417 14.795 1.00 95.50 317 CYS A CA 1
ATOM 2441 C C . CYS A 1 317 ? -7.186 -6.447 15.321 1.00 95.50 317 CYS A C 1
ATOM 2443 O O . CYS A 1 317 ? -6.893 -5.867 16.367 1.00 95.50 317 CYS A O 1
ATOM 2445 N N . GLN A 1 318 ? -6.255 -7.020 14.549 1.00 95.44 318 GLN A N 1
ATOM 2446 C CA . GLN A 1 318 ? -4.822 -7.006 14.868 1.00 95.44 318 GLN A CA 1
ATOM 2447 C C . GLN A 1 318 ? -4.248 -5.592 14.922 1.00 95.44 318 GLN A C 1
ATOM 2449 O O . GLN A 1 318 ? -3.479 -5.288 15.832 1.00 95.44 318 GLN A O 1
ATOM 2454 N N . LEU A 1 319 ? -4.651 -4.721 13.996 1.00 95.44 319 LEU A N 1
ATOM 2455 C CA . LEU A 1 319 ? -4.180 -3.343 13.961 1.00 95.44 319 LEU A CA 1
ATOM 2456 C C . LEU A 1 319 ? -4.569 -2.594 15.235 1.00 95.44 319 LEU A C 1
ATOM 2458 O O . LEU A 1 319 ? -3.714 -1.994 15.878 1.00 95.44 319 LEU A O 1
ATOM 2462 N N . ILE A 1 320 ? -5.844 -2.682 15.624 1.00 94.12 320 ILE A N 1
ATOM 2463 C CA . ILE A 1 320 ? -6.375 -2.043 16.835 1.00 94.12 320 ILE A CA 1
ATOM 2464 C C . ILE A 1 320 ? -5.662 -2.601 18.067 1.00 94.12 320 ILE A C 1
ATOM 2466 O O . ILE A 1 320 ? -5.262 -1.847 18.952 1.00 94.12 320 ILE A O 1
ATOM 2470 N N . LYS A 1 321 ? -5.428 -3.917 18.101 1.00 93.06 321 LYS A N 1
ATOM 2471 C CA . LYS A 1 321 ? -4.690 -4.564 19.184 1.00 93.06 321 LYS A CA 1
ATOM 2472 C C . LYS A 1 321 ? -3.269 -4.039 19.327 1.00 93.06 321 LYS A C 1
ATOM 2474 O O . LYS A 1 321 ? -2.874 -3.662 20.431 1.00 93.06 321 LYS A O 1
ATOM 2479 N N . HIS A 1 322 ? -2.506 -4.009 18.238 1.00 93.50 322 HIS A N 1
ATOM 2480 C CA . HIS A 1 322 ? -1.145 -3.482 18.255 1.00 93.50 322 HIS A CA 1
ATOM 2481 C C . HIS A 1 322 ? -1.145 -2.000 18.645 1.00 93.50 322 HIS A C 1
ATOM 2483 O O . HIS A 1 322 ? -0.366 -1.597 19.503 1.00 93.50 322 HIS A O 1
ATOM 2489 N N . LEU A 1 323 ? -2.076 -1.214 18.104 1.00 91.88 323 LEU A N 1
ATOM 2490 C CA . LEU A 1 323 ? -2.169 0.219 18.359 1.00 91.88 323 LEU A CA 1
ATOM 2491 C C . LEU A 1 323 ? -2.436 0.517 19.841 1.00 91.88 323 LEU A C 1
ATOM 2493 O O . LEU A 1 323 ? -1.722 1.314 20.446 1.00 91.88 323 LEU A O 1
ATOM 2497 N N . CYS A 1 324 ? -3.405 -0.165 20.454 1.00 90.75 324 CYS A N 1
ATOM 2498 C CA . CYS A 1 324 ? -3.693 -0.013 21.880 1.00 90.75 324 CYS A CA 1
ATOM 2499 C C . CYS A 1 324 ? -2.571 -0.558 22.779 1.00 90.75 324 CYS A C 1
ATOM 2501 O O . CYS A 1 324 ? -2.338 -0.022 23.862 1.00 90.75 324 CYS A O 1
ATOM 2503 N N . SER A 1 325 ? -1.850 -1.590 22.328 1.00 89.56 325 SER A N 1
ATOM 2504 C CA . SER A 1 325 ? -0.689 -2.126 23.052 1.00 89.56 325 SER A CA 1
ATOM 2505 C C . SER A 1 325 ? 0.463 -1.121 23.093 1.00 89.56 325 SER A C 1
ATOM 2507 O O . SER A 1 325 ? 1.114 -0.981 24.127 1.00 89.56 325 SER A O 1
ATOM 2509 N N . THR A 1 326 ? 0.686 -0.391 21.996 1.00 87.31 326 THR A N 1
ATOM 2510 C CA . THR A 1 326 ? 1.722 0.647 21.912 1.00 87.31 326 THR A CA 1
ATOM 2511 C C . THR A 1 326 ? 1.288 1.953 22.584 1.00 87.31 326 THR A C 1
ATOM 2513 O O . THR A 1 326 ? 2.108 2.630 23.201 1.00 87.31 326 THR A O 1
ATOM 2516 N N . LYS A 1 327 ? -0.004 2.301 22.521 1.00 86.81 327 LYS A N 1
ATOM 2517 C CA . LYS A 1 327 ? -0.576 3.518 23.118 1.00 86.81 327 LYS A CA 1
ATOM 2518 C C . LYS A 1 327 ? -1.822 3.219 23.938 1.00 86.81 327 LYS A C 1
ATOM 2520 O O . LYS A 1 327 ? -2.951 3.249 23.447 1.00 86.81 327 LYS A O 1
ATOM 2525 N N . GLN A 1 328 ? -1.616 3.019 25.236 1.00 84.38 328 GLN A N 1
ATOM 2526 C CA . GLN A 1 328 ? -2.695 2.655 26.155 1.00 84.38 328 GLN A CA 1
ATOM 2527 C C . GLN A 1 328 ? -3.781 3.732 26.294 1.00 84.38 328 GLN A C 1
ATOM 2529 O O . GLN A 1 328 ? -4.935 3.399 26.557 1.00 84.38 328 GLN A O 1
ATOM 2534 N N . SER A 1 329 ? -3.455 5.011 26.082 1.00 84.19 329 SER A N 1
ATOM 2535 C CA . SER A 1 329 ? -4.435 6.109 26.095 1.00 84.19 329 SER A CA 1
ATOM 2536 C C . SER A 1 329 ? -5.577 5.889 25.095 1.00 84.19 329 SER A C 1
ATOM 2538 O O . SER A 1 329 ? -6.721 6.255 25.376 1.00 84.19 329 SER A O 1
ATOM 2540 N N . LEU A 1 330 ? -5.301 5.210 23.976 1.00 85.50 330 LEU A N 1
ATOM 2541 C CA . LEU A 1 330 ? -6.286 4.917 22.938 1.00 85.50 330 LEU A CA 1
ATOM 2542 C C . LEU A 1 330 ? -7.351 3.915 23.373 1.00 85.50 330 LEU A C 1
ATOM 2544 O O . LEU A 1 330 ? -8.424 3.897 22.776 1.00 85.50 330 LEU A O 1
ATOM 2548 N N . HIS A 1 331 ? -7.122 3.133 24.435 1.00 84.50 331 HIS A N 1
ATOM 2549 C CA . HIS A 1 331 ? -8.174 2.281 24.986 1.00 84.50 331 HIS A CA 1
ATOM 2550 C C . HIS A 1 331 ? -9.409 3.107 25.368 1.00 84.50 331 HIS A C 1
ATOM 2552 O O . HIS A 1 331 ? -10.521 2.718 25.033 1.00 84.50 331 HIS A O 1
ATOM 2558 N N . SER A 1 332 ? -9.223 4.270 25.998 1.00 84.50 332 SER A N 1
ATOM 2559 C CA . SER A 1 332 ? -10.336 5.142 26.399 1.00 84.50 332 SER A CA 1
ATOM 2560 C C . SER A 1 332 ? -11.052 5.803 25.215 1.00 84.50 332 SER A C 1
ATOM 2562 O O . SER A 1 332 ? -12.257 6.033 25.280 1.00 84.50 332 SER A O 1
ATOM 2564 N N . VAL A 1 333 ? -10.325 6.063 24.123 1.00 85.12 333 VAL A N 1
ATOM 2565 C CA . VAL A 1 333 ? -10.846 6.712 22.909 1.00 85.12 333 VAL A CA 1
ATOM 2566 C C . VAL A 1 333 ? -11.639 5.725 22.053 1.00 85.12 333 VAL A C 1
ATOM 2568 O O . VAL A 1 333 ? -12.710 6.059 21.558 1.00 85.12 333 VAL A O 1
ATOM 2571 N N . LEU A 1 334 ? -11.128 4.501 21.893 1.00 86.25 334 LEU A N 1
ATOM 2572 C CA . LEU A 1 334 ? -11.708 3.495 21.003 1.00 86.25 334 LEU A CA 1
ATOM 2573 C C . LEU A 1 334 ? -12.735 2.585 21.690 1.00 86.25 334 LEU A C 1
ATOM 2575 O O . LEU A 1 334 ? -13.596 2.021 21.017 1.00 86.25 334 LEU A O 1
ATOM 2579 N N . ALA A 1 335 ? -12.674 2.419 23.016 1.00 85.44 335 ALA A N 1
ATOM 2580 C CA . ALA A 1 335 ? -13.611 1.549 23.726 1.00 85.44 335 ALA A CA 1
ATOM 2581 C C . ALA A 1 335 ? -15.088 1.916 23.487 1.00 85.44 335 ALA A C 1
ATOM 2583 O O . ALA A 1 335 ? -15.854 1.007 23.165 1.00 85.44 335 ALA A O 1
ATOM 2584 N N . PRO A 1 336 ? -15.520 3.193 23.574 1.00 85.88 336 PRO A N 1
ATOM 2585 C CA . PRO A 1 336 ? -16.932 3.538 23.409 1.00 85.88 336 PRO A CA 1
ATOM 2586 C C . PRO A 1 336 ? -17.492 3.173 22.030 1.00 85.88 336 PRO A C 1
ATOM 2588 O O . PRO A 1 336 ? -18.659 2.805 21.928 1.00 85.88 336 PRO A O 1
ATOM 2591 N N . THR A 1 337 ? -16.670 3.257 20.981 1.00 85.19 337 THR A N 1
ATOM 2592 C CA . THR A 1 337 ? -17.095 3.007 19.599 1.00 85.19 337 THR A CA 1
ATOM 2593 C C . THR A 1 337 ? -17.016 1.533 19.218 1.00 85.19 337 THR A C 1
ATOM 2595 O O . THR A 1 337 ? -17.862 1.058 18.468 1.00 85.19 337 THR A O 1
ATOM 2598 N N . LEU A 1 338 ? -16.038 0.791 19.745 1.00 90.31 338 LEU A N 1
ATOM 2599 C CA . LEU A 1 338 ? -15.747 -0.577 19.306 1.00 90.31 338 LEU A CA 1
ATOM 2600 C C . LEU A 1 338 ? -16.286 -1.679 20.216 1.00 90.31 338 LEU A C 1
ATOM 2602 O O . LEU A 1 338 ? -16.303 -2.841 19.812 1.00 90.31 338 LEU A O 1
ATOM 2606 N N . HIS A 1 339 ? -16.687 -1.369 21.451 1.00 90.94 339 HIS A N 1
ATOM 2607 C CA . HIS A 1 339 ? -16.993 -2.399 22.447 1.00 90.94 339 HIS A CA 1
ATOM 2608 C C . HIS A 1 339 ? -18.080 -3.384 21.986 1.00 90.94 339 HIS A C 1
ATOM 2610 O O . HIS A 1 339 ? -17.919 -4.594 22.142 1.00 90.94 339 HIS A O 1
ATOM 2616 N N . HIS A 1 340 ? -19.166 -2.888 21.387 1.00 92.12 340 HIS A N 1
ATOM 2617 C CA . HIS A 1 340 ? -20.246 -3.743 20.882 1.00 92.12 340 HIS A CA 1
ATOM 2618 C C . HIS A 1 340 ? -19.794 -4.639 19.717 1.00 92.12 340 HIS A C 1
ATOM 2620 O O . HIS A 1 340 ? -20.089 -5.838 19.695 1.00 92.12 340 HIS A O 1
ATOM 2626 N N . ASP A 1 341 ? -19.028 -4.081 18.783 1.00 94.00 341 ASP A N 1
ATOM 2627 C CA . ASP A 1 341 ? -18.515 -4.816 17.626 1.00 94.00 341 ASP A CA 1
ATOM 2628 C C . ASP A 1 341 ? -17.542 -5.916 18.074 1.00 94.00 341 ASP A C 1
ATOM 2630 O O . ASP A 1 341 ? -17.662 -7.067 17.657 1.00 94.00 341 ASP A O 1
ATOM 2634 N N . LEU A 1 342 ? -16.651 -5.620 19.026 1.00 94.88 342 LEU A N 1
ATOM 2635 C CA . LEU A 1 342 ? -15.748 -6.614 19.612 1.00 94.88 342 LEU A CA 1
ATOM 2636 C C . LEU A 1 342 ? -16.493 -7.725 20.362 1.00 94.88 342 LEU A C 1
ATOM 2638 O O . LEU A 1 342 ? -16.107 -8.887 20.256 1.00 94.88 342 LEU A O 1
ATOM 2642 N N . GLN A 1 343 ? -17.572 -7.404 21.088 1.00 95.00 343 GLN A N 1
ATOM 2643 C CA . GLN A 1 343 ? -18.425 -8.425 21.709 1.00 95.00 343 GLN A CA 1
ATOM 2644 C C . GLN A 1 343 ? -19.058 -9.342 20.663 1.00 95.00 343 GLN A C 1
ATOM 2646 O O . GLN A 1 343 ? -19.125 -10.555 20.864 1.00 95.00 343 GLN A O 1
ATOM 2651 N N . THR A 1 344 ? -19.483 -8.782 19.531 1.00 95.88 344 THR A N 1
ATOM 2652 C CA . THR A 1 344 ? -20.016 -9.562 18.411 1.00 95.88 344 THR A CA 1
ATOM 2653 C C . THR A 1 344 ? -18.944 -10.486 17.829 1.00 95.88 344 THR A C 1
ATOM 2655 O O . THR A 1 344 ? -19.207 -11.669 17.595 1.00 95.88 344 THR A O 1
ATOM 2658 N N . LEU A 1 345 ? -17.710 -9.993 17.684 1.00 96.19 345 LEU A N 1
ATOM 2659 C CA . LEU A 1 345 ? -16.575 -10.769 17.179 1.00 96.19 345 LEU A CA 1
ATOM 2660 C C . LEU A 1 345 ? -16.130 -11.923 18.086 1.00 96.19 345 LEU A C 1
ATOM 2662 O O . LEU A 1 345 ? -15.462 -12.830 17.593 1.00 96.19 345 LEU A O 1
ATOM 2666 N N . LEU A 1 346 ? -16.540 -11.981 19.360 1.00 96.38 346 LEU A N 1
ATOM 2667 C CA . LEU A 1 346 ? -16.313 -13.162 20.213 1.00 96.38 346 LEU A CA 1
ATOM 2668 C C . LEU A 1 346 ? -17.007 -14.427 19.686 1.00 96.38 346 LEU A C 1
ATOM 2670 O O . LEU A 1 346 ? -16.636 -15.537 20.068 1.00 96.38 346 LEU A O 1
ATOM 2674 N N . ASN A 1 347 ? -17.982 -14.270 18.789 1.00 95.69 347 ASN A N 1
ATOM 2675 C CA . ASN A 1 347 ? -18.673 -15.364 18.113 1.00 95.69 347 ASN A CA 1
ATOM 2676 C C . ASN A 1 347 ? -18.223 -15.543 16.651 1.00 95.69 347 ASN A C 1
ATOM 2678 O O . ASN A 1 347 ? -18.872 -16.274 15.903 1.00 95.69 347 ASN A O 1
ATOM 2682 N N . ASP A 1 348 ? -17.132 -14.893 16.218 1.00 96.31 348 ASP A N 1
ATOM 2683 C CA . ASP A 1 348 ? -16.621 -15.047 14.852 1.00 96.31 348 ASP A CA 1
ATOM 2684 C C . ASP A 1 348 ? -16.165 -16.496 14.592 1.00 96.31 348 ASP A C 1
ATOM 2686 O O . ASP A 1 348 ? -15.580 -17.170 15.444 1.00 96.31 348 ASP A O 1
ATOM 2690 N N . SER A 1 349 ? -16.402 -16.971 13.371 1.00 94.44 349 SER A N 1
ATOM 2691 C CA . SER A 1 349 ? -15.910 -18.259 12.866 1.00 94.44 349 SER A CA 1
ATOM 2692 C C . SER A 1 349 ? -14.393 -18.460 13.026 1.00 94.44 349 SER A C 1
ATOM 2694 O O . SER A 1 349 ? -13.924 -19.585 13.196 1.00 94.44 349 SER A O 1
ATOM 2696 N N . SER A 1 350 ? -13.612 -17.379 12.992 1.00 95.62 350 SER A N 1
ATOM 2697 C CA . SER A 1 350 ? -12.159 -17.395 13.099 1.00 95.62 350 SER A CA 1
ATOM 2698 C C . SER A 1 350 ? -11.701 -17.368 14.554 1.00 95.62 350 SER A C 1
ATOM 2700 O O . SER A 1 350 ? -11.896 -16.384 15.267 1.00 95.62 350 SER A O 1
ATOM 2702 N N . MET A 1 351 ? -10.985 -18.413 14.981 1.00 94.69 351 MET A N 1
ATOM 2703 C CA . MET A 1 351 ? -10.370 -18.465 16.316 1.00 94.69 351 MET A CA 1
ATOM 2704 C C . MET A 1 351 ? -9.432 -17.276 16.572 1.00 94.69 351 MET A C 1
ATOM 2706 O O . MET A 1 351 ? -9.464 -16.706 17.656 1.00 94.69 351 MET A O 1
ATOM 2710 N N . SER A 1 352 ? -8.634 -16.872 15.576 1.00 93.88 352 SER A N 1
ATOM 2711 C CA . SER A 1 352 ? -7.696 -15.750 15.730 1.00 93.88 352 SER A CA 1
ATOM 2712 C C . SER A 1 352 ? -8.426 -14.443 16.032 1.00 93.88 352 SER A C 1
ATOM 2714 O O . SER A 1 352 ? -8.009 -13.720 16.926 1.00 93.88 352 SER A O 1
ATOM 2716 N N . ILE A 1 353 ? -9.530 -14.166 15.326 1.00 96.12 353 ILE A N 1
ATOM 2717 C CA . ILE A 1 353 ? -10.320 -12.943 15.534 1.00 96.12 353 ILE A CA 1
ATOM 2718 C C . ILE A 1 353 ? -10.939 -12.956 16.931 1.00 96.12 353 ILE A C 1
ATOM 2720 O O . ILE A 1 353 ? -10.862 -11.959 17.640 1.00 96.12 353 ILE A O 1
ATOM 2724 N N . ARG A 1 354 ? -11.497 -14.099 17.352 1.00 97.00 354 ARG A N 1
ATOM 2725 C CA . ARG A 1 354 ? -12.073 -14.246 18.695 1.00 97.00 354 ARG A CA 1
ATOM 2726 C C . ARG A 1 354 ? -11.050 -13.975 19.794 1.00 97.00 354 ARG A C 1
ATOM 2728 O O . ARG A 1 354 ? -11.357 -13.256 20.739 1.00 97.00 354 ARG A O 1
ATOM 2735 N N . MET A 1 355 ? -9.842 -14.524 19.659 1.00 95.56 355 MET A N 1
ATOM 2736 C CA . MET A 1 355 ? -8.761 -14.312 20.625 1.00 95.56 355 MET A CA 1
ATOM 2737 C C . MET A 1 355 ? -8.324 -12.846 20.683 1.00 95.56 355 MET A C 1
ATOM 2739 O O . MET A 1 355 ? -8.206 -12.291 21.774 1.00 95.56 355 MET A O 1
ATOM 2743 N N . ASP A 1 356 ? -8.126 -12.215 19.523 1.00 95.19 356 ASP A N 1
ATOM 2744 C CA . ASP A 1 356 ? -7.723 -10.808 19.442 1.00 95.19 356 ASP A CA 1
ATOM 2745 C C . ASP A 1 356 ? -8.813 -9.880 20.023 1.00 95.19 356 ASP A C 1
ATOM 2747 O O . ASP A 1 356 ? -8.505 -8.951 20.774 1.00 95.19 356 ASP A O 1
ATOM 2751 N N . ALA A 1 357 ? -10.093 -10.171 19.761 1.00 96.06 357 ALA A N 1
ATOM 2752 C CA . ALA A 1 357 ? -11.224 -9.423 20.308 1.00 96.06 357 ALA A CA 1
ATOM 2753 C C . ALA A 1 357 ? -11.358 -9.578 21.833 1.00 96.06 357 ALA A C 1
ATOM 2755 O O . ALA A 1 357 ? -11.608 -8.598 22.540 1.00 96.06 357 ALA A O 1
ATOM 2756 N N . GLU A 1 358 ? -11.158 -10.788 22.363 1.00 95.62 358 GLU A N 1
ATOM 2757 C CA . GLU A 1 358 ? -11.179 -11.044 23.806 1.00 95.62 358 GLU A CA 1
ATOM 2758 C C . GLU A 1 358 ? -10.057 -10.286 24.534 1.00 95.62 358 GLU A C 1
ATOM 2760 O O . GLU A 1 358 ? -10.279 -9.703 25.599 1.00 95.62 358 GLU A O 1
ATOM 2765 N N . GLU A 1 359 ? -8.853 -10.272 23.958 1.00 93.62 359 GLU A N 1
ATOM 2766 C CA . GLU A 1 359 ? -7.704 -9.540 24.492 1.00 93.62 359 GLU A CA 1
ATOM 2767 C C . GLU A 1 359 ? -7.970 -8.026 24.531 1.00 93.62 359 GLU A C 1
ATOM 2769 O O . GLU A 1 359 ? -7.772 -7.387 25.570 1.00 93.62 359 GLU A O 1
ATOM 2774 N N . LEU A 1 360 ? -8.513 -7.470 23.443 1.00 93.69 360 LEU A N 1
ATOM 2775 C CA . LEU A 1 360 ? -8.902 -6.061 23.356 1.00 93.69 360 LEU A CA 1
ATOM 2776 C C . LEU A 1 360 ? -9.964 -5.674 24.392 1.00 93.69 360 LEU A C 1
ATOM 2778 O O . LEU A 1 360 ? -9.792 -4.679 25.098 1.00 93.69 360 LEU A O 1
ATOM 2782 N N . LEU A 1 361 ? -11.025 -6.475 24.546 1.00 94.19 361 LEU A N 1
ATOM 2783 C CA . LEU A 1 361 ? -12.078 -6.226 25.538 1.00 94.19 361 LEU A CA 1
ATOM 2784 C C . LEU A 1 361 ? -11.538 -6.254 26.972 1.00 94.19 361 LEU A C 1
ATOM 2786 O O . LEU A 1 361 ? -11.902 -5.409 27.792 1.00 94.19 361 LEU A O 1
ATOM 2790 N N . LYS A 1 362 ? -10.634 -7.190 27.289 1.00 91.69 362 LYS A N 1
ATOM 2791 C CA . LYS A 1 362 ? -9.944 -7.208 28.590 1.00 91.69 362 LYS A CA 1
ATOM 2792 C C . LYS A 1 362 ? -9.134 -5.928 28.805 1.00 91.69 362 LYS A C 1
ATOM 2794 O O . LYS A 1 362 ? -9.158 -5.388 29.911 1.00 91.69 362 LYS A O 1
ATOM 2799 N N . GLY A 1 363 ? -8.445 -5.443 27.771 1.00 87.88 363 GLY A N 1
ATOM 2800 C CA . GLY A 1 363 ? -7.706 -4.178 27.799 1.00 87.88 363 GLY A CA 1
ATOM 2801 C C . GLY A 1 363 ? -8.606 -2.967 28.061 1.00 87.88 363 GLY A C 1
ATOM 2802 O O . GLY A 1 363 ? -8.345 -2.202 28.989 1.00 87.88 363 GLY A O 1
ATOM 2803 N N . PHE A 1 364 ? -9.710 -2.838 27.317 1.00 89.25 364 PHE A N 1
ATOM 2804 C CA . PHE A 1 364 ? -10.684 -1.752 27.492 1.00 89.25 364 PHE A CA 1
ATOM 2805 C C . PHE A 1 364 ? -11.284 -1.734 28.896 1.00 89.25 364 PHE A C 1
ATOM 2807 O O . PHE A 1 364 ? -11.269 -0.695 29.552 1.00 89.25 364 PHE A O 1
ATOM 2814 N N . ASN A 1 365 ? -11.703 -2.892 29.408 1.00 86.06 365 ASN A N 1
ATOM 2815 C CA . ASN A 1 365 ? -12.265 -2.983 30.752 1.00 86.06 365 ASN A CA 1
ATOM 2816 C C . ASN A 1 365 ? -11.264 -2.541 31.826 1.00 86.06 365 ASN A C 1
ATOM 2818 O O . ASN A 1 365 ? -11.629 -1.789 32.722 1.00 86.06 365 ASN A O 1
ATOM 2822 N N . ARG A 1 366 ? -9.988 -2.941 31.726 1.00 83.12 366 ARG A N 1
ATOM 2823 C CA . ARG A 1 366 ? -8.945 -2.507 32.676 1.00 83.12 366 ARG A CA 1
ATOM 2824 C C . ARG A 1 366 ? -8.732 -0.993 32.656 1.00 83.12 366 ARG A C 1
ATOM 2826 O O . ARG A 1 366 ? -8.587 -0.402 33.721 1.00 83.12 366 ARG A O 1
ATOM 2833 N N . SER A 1 367 ? -8.748 -0.379 31.473 1.00 73.00 367 SER A N 1
ATOM 2834 C CA . SER A 1 367 ? -8.565 1.068 31.311 1.00 73.00 367 SER A CA 1
ATOM 2835 C C . SER A 1 367 ? -9.727 1.880 31.903 1.00 73.00 367 SER A C 1
ATOM 2837 O O . SER A 1 367 ? -9.494 2.926 32.504 1.00 73.00 367 SER A O 1
ATOM 2839 N N . CYS A 1 368 ? -10.964 1.376 31.840 1.00 60.25 368 CYS A N 1
ATOM 2840 C CA . CYS A 1 368 ? -12.119 2.026 32.470 1.00 60.25 368 CYS A CA 1
ATOM 2841 C C . CYS A 1 368 ? -12.050 2.046 34.009 1.00 60.25 368 CYS A C 1
ATOM 2843 O O . CYS A 1 368 ? -12.609 2.949 34.626 1.00 60.25 368 CYS A O 1
ATOM 2845 N N . TY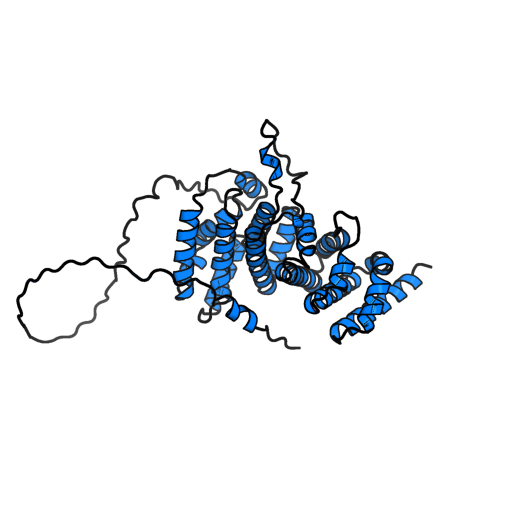R A 1 369 ? -11.354 1.091 34.639 1.00 55.56 369 TYR A N 1
ATOM 2846 C CA . TYR A 1 369 ? -11.183 1.055 36.100 1.00 55.56 369 TYR A CA 1
ATOM 2847 C C . TYR A 1 369 ? -9.993 1.881 36.613 1.00 55.56 369 TYR A C 1
ATOM 2849 O O . TYR A 1 369 ? -9.899 2.101 37.815 1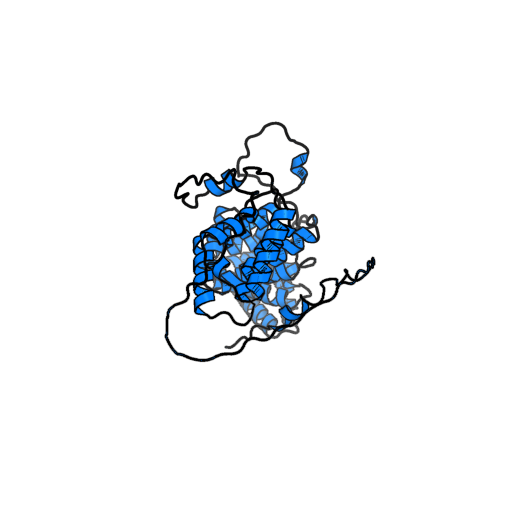.00 55.56 369 TYR A O 1
ATOM 2857 N N . SER A 1 370 ? -9.094 2.345 35.739 1.00 52.34 370 SER A N 1
ATOM 2858 C CA . SER A 1 370 ? -7.920 3.147 36.123 1.00 52.34 370 SER A CA 1
ATOM 2859 C C . SER A 1 370 ? -8.141 4.667 36.096 1.00 52.34 370 SER A C 1
ATOM 2861 O O . SER A 1 370 ? -7.210 5.409 36.390 1.00 52.34 370 SER A O 1
ATOM 2863 N N . VAL A 1 371 ? -9.337 5.135 35.718 1.00 48.62 371 VAL A N 1
ATOM 2864 C CA . VAL A 1 371 ? -9.674 6.571 35.579 1.00 48.62 371 VAL A CA 1
ATOM 2865 C C . VAL A 1 371 ? -10.560 7.084 36.734 1.00 48.62 371 VAL A C 1
ATOM 2867 O O . VAL A 1 371 ? -11.012 8.224 36.699 1.00 48.62 371 VAL A O 1
ATOM 2870 N N . ASN A 1 372 ? -10.777 6.277 37.782 1.00 37.81 372 ASN A N 1
ATOM 2871 C CA . ASN A 1 372 ? -11.508 6.684 38.993 1.00 37.81 372 ASN A CA 1
ATOM 2872 C C . ASN A 1 372 ? -10.585 6.933 40.183 1.00 37.81 372 ASN A C 1
ATOM 2874 O O . ASN A 1 372 ? -9.763 6.035 40.478 1.00 37.81 372 ASN A O 1
#

pLDDT: mean 74.95, std 27.48, range [23.48, 98.75]

Sequence (372 aa):
MDRNFDLDAGKKMYSSLPAELEGKHLGEKNNSSCNSSAGRVTNARSATRCTVSCETRTTSGLDANLKADGNDDVFTLHSWNSAANIRPIENDEWQVFLLRNMEELMTGQLDCLRNHNLVSVVVAPLRNSNASCKVLEYVANMLSLPLVVDGPAEKDIENIKQVYLEIKVIPNLIYASKIIAKSKQSDIQSSQQSISVENEVLAPVSELNADELHALECIYLLICHLVHSGNDFLVQFCDAAAILNAVPLLQQLLLLGGRKMRIVTDLLAILNLILRESPENTDLVEQVIIGISDNEGNSDMNKLLMHPSQIIRARTCQLIKHLCSTKQSLHSVLAPTLHHDLQTLLNDSSMSIRMDAEELLKGFNRSCYSVN